Protein AF-J3IT21-F1 (afdb_monomer)

Solvent-accessible surface area (backbone atoms only — not comparable to full-atom values): 16334 Å² total; per-residue (Å²): 138,82,91,84,76,97,84,84,93,80,84,81,84,67,79,80,75,74,79,72,74,78,66,81,80,75,69,60,96,47,102,62,63,77,28,45,69,47,35,72,75,76,46,52,60,54,38,76,77,67,49,37,45,48,37,68,54,74,42,69,51,74,46,82,79,88,83,87,54,59,69,32,43,94,82,49,71,58,34,38,56,49,42,82,44,56,38,39,41,34,46,35,44,34,25,77,42,69,59,34,40,41,72,62,79,37,54,50,87,72,76,56,47,85,56,69,36,56,24,33,40,39,28,40,30,34,14,29,46,21,56,71,40,33,29,41,86,52,43,43,71,34,82,78,32,62,80,55,54,87,78,47,58,22,54,19,64,53,24,45,29,40,34,38,29,39,62,44,74,52,16,27,33,41,38,40,38,29,37,47,23,58,48,72,97,63,48,44,68,53,77,94,49,86,56,77,58,92,47,99,66,79,59,77,70,64,75,77,55,56,55,23,31,25,38,38,39,38,25,36,15,52,76,63,62,93,82,41,54,41,46,15,43,35,47,27,47,24,29,30,68,27,13,69,52,38,86,66,74,43,66,19,37,35,49,33,42,32,38,32,41,52,83,66,83,47,73,50,78,48,68,45,61,41,39,49,36,83,84,59,91,46,86,87,66,83,66,51,60,131

Sequence (290 aa):
MSIRAWACAATLFAPVLGASMLFPSMARAADDPMGSLVRGVFGDTLEREHGIKIYGWGQAGVIYNNNGTDDVSKQGFFNTDEGVNLNQFALAVEKKPQSNVVGRVGPFPGPMPQEADWGFNVTALYGKDARYFKTYGWDEDLGVNRENKAEDPAFTIAQAYVDFYFPVLGGSDLMIGIFHTPLENEIGFALPSPAPTDFYSHTYSFMHGPAKHAGALYSLKLPSAPGESMLGFELGVVQGWNNLQDPNHDPDVIANVRWRSADFSTWIDWENIYGNGAGDSFAECSCGSP

Structure (mmCIF, N/CA/C/O backbone):
data_AF-J3IT21-F1
#
_entry.id   AF-J3IT21-F1
#
loop_
_atom_site.group_PDB
_atom_site.id
_atom_site.type_symbol
_atom_site.label_atom_id
_atom_site.label_alt_id
_atom_site.label_comp_id
_atom_site.label_asym_id
_atom_site.label_entity_id
_atom_site.label_seq_id
_atom_site.pdbx_PDB_ins_code
_atom_site.Cartn_x
_atom_site.Cartn_y
_atom_site.Cartn_z
_atom_site.occupancy
_atom_site.B_iso_or_equiv
_atom_site.auth_seq_id
_atom_site.auth_comp_id
_atom_site.auth_asym_id
_atom_site.auth_atom_id
_atom_site.pdbx_PDB_model_num
ATOM 1 N N . MET A 1 1 ? 29.961 56.544 -35.650 1.00 41.09 1 MET A N 1
ATOM 2 C CA . MET A 1 1 ? 30.265 55.194 -35.124 1.00 41.09 1 MET A CA 1
ATOM 3 C C . MET A 1 1 ? 29.190 54.877 -34.101 1.00 41.09 1 MET A C 1
ATOM 5 O O . MET A 1 1 ? 29.062 55.618 -33.138 1.00 41.09 1 MET A O 1
ATOM 9 N N . SER A 1 2 ? 28.289 53.952 -34.438 1.00 28.84 2 SER A N 1
ATOM 10 C CA . SER A 1 2 ? 26.903 53.943 -33.950 1.00 28.84 2 SER A CA 1
ATOM 11 C C . SER A 1 2 ? 26.660 52.942 -32.827 1.00 28.84 2 SER A C 1
ATOM 13 O O . SER A 1 2 ? 26.962 51.762 -32.958 1.00 28.84 2 SER A O 1
ATOM 15 N N . ILE A 1 3 ? 26.005 53.453 -31.788 1.00 37.22 3 ILE A N 1
ATOM 16 C CA . ILE A 1 3 ? 25.182 52.775 -30.782 1.00 37.22 3 ILE A CA 1
ATOM 17 C C . ILE A 1 3 ? 24.161 51.841 -31.462 1.00 37.22 3 ILE A C 1
ATOM 19 O O . ILE A 1 3 ? 23.552 52.264 -32.448 1.00 37.22 3 ILE A O 1
ATOM 23 N N . ARG A 1 4 ? 23.990 50.612 -30.940 1.00 31.16 4 ARG A N 1
ATOM 24 C CA . ARG A 1 4 ? 22.841 49.668 -31.048 1.00 31.16 4 ARG A CA 1
ATOM 25 C C . ARG A 1 4 ? 23.312 48.283 -30.557 1.00 31.16 4 ARG A C 1
ATOM 27 O O . ARG A 1 4 ? 24.380 47.855 -30.954 1.00 31.16 4 ARG A O 1
ATOM 34 N N . ALA A 1 5 ? 22.603 47.499 -29.756 1.00 31.44 5 ALA A N 1
ATOM 35 C CA . ALA A 1 5 ? 21.368 47.694 -29.019 1.00 31.44 5 ALA A CA 1
ATOM 36 C C . ALA A 1 5 ? 21.311 46.590 -27.947 1.00 31.44 5 ALA A C 1
ATOM 38 O O . ALA A 1 5 ? 21.469 45.411 -28.253 1.00 31.44 5 ALA A O 1
ATOM 39 N N . TRP A 1 6 ? 21.062 46.983 -26.701 1.00 36.03 6 TRP A N 1
ATOM 40 C CA . TRP A 1 6 ? 20.333 46.152 -25.753 1.00 36.03 6 TRP A CA 1
ATOM 41 C C . TRP A 1 6 ? 18.931 45.907 -26.323 1.00 36.03 6 TRP A C 1
ATOM 43 O O . TRP A 1 6 ? 18.191 46.874 -26.477 1.00 36.03 6 TRP A O 1
ATOM 53 N N . ALA A 1 7 ? 18.592 44.662 -26.663 1.00 31.55 7 ALA A N 1
ATOM 54 C CA . ALA A 1 7 ? 17.219 44.148 -26.757 1.00 31.55 7 ALA A CA 1
ATOM 55 C C . ALA A 1 7 ? 17.239 42.695 -27.259 1.00 31.55 7 ALA A C 1
ATOM 57 O O . ALA A 1 7 ? 17.292 42.470 -28.463 1.00 31.55 7 ALA A O 1
ATOM 58 N N . CYS A 1 8 ? 17.194 41.722 -26.345 1.00 30.45 8 CYS A N 1
ATOM 59 C CA . CYS A 1 8 ? 16.474 40.447 -26.522 1.00 30.45 8 CYS A CA 1
ATOM 60 C C . CYS A 1 8 ? 16.610 39.589 -25.255 1.00 30.45 8 CYS A C 1
ATOM 62 O O . CYS A 1 8 ? 17.215 38.527 -25.257 1.00 30.45 8 CYS A O 1
ATOM 64 N N . ALA A 1 9 ? 16.044 40.076 -24.150 1.00 32.44 9 ALA A N 1
ATOM 65 C CA . ALA A 1 9 ? 15.753 39.269 -22.960 1.00 32.44 9 ALA A CA 1
ATOM 66 C C . ALA A 1 9 ? 14.232 39.093 -22.771 1.00 32.44 9 ALA A C 1
ATOM 68 O O . ALA A 1 9 ? 13.757 38.843 -21.672 1.00 32.44 9 ALA A O 1
ATOM 69 N N . ALA A 1 10 ? 13.446 39.267 -23.837 1.00 34.09 10 ALA A N 1
ATOM 70 C CA . ALA A 1 10 ? 11.990 39.316 -23.759 1.00 34.09 10 ALA A CA 1
ATOM 71 C C . ALA A 1 10 ? 11.335 38.693 -24.998 1.00 34.09 10 ALA A C 1
ATOM 73 O O . ALA A 1 10 ? 10.544 39.345 -25.660 1.00 34.09 10 ALA A O 1
ATOM 74 N N . THR A 1 11 ? 11.679 37.448 -25.333 1.00 33.94 11 THR A N 1
ATOM 75 C CA . THR A 1 11 ? 10.892 36.633 -26.279 1.00 33.94 11 THR A CA 1
ATOM 76 C C . THR A 1 11 ? 11.359 35.188 -26.208 1.00 33.94 11 THR A C 1
ATOM 78 O O . THR A 1 11 ? 12.174 34.769 -27.013 1.00 33.94 11 THR A O 1
ATOM 81 N N . LEU A 1 12 ? 10.883 34.451 -25.206 1.00 31.30 12 LEU A N 1
ATOM 82 C CA . LEU A 1 12 ? 10.675 32.994 -25.256 1.00 31.30 12 LEU A CA 1
ATOM 83 C C . LEU A 1 12 ? 9.663 32.575 -24.164 1.00 31.30 12 LEU A C 1
ATOM 85 O O . LEU A 1 12 ? 9.709 31.477 -23.634 1.00 31.30 12 LEU A O 1
ATOM 89 N N . PHE A 1 13 ? 8.697 33.446 -23.847 1.00 31.59 13 PHE A N 1
ATOM 90 C CA . PHE A 1 13 ? 7.388 32.982 -23.386 1.00 31.59 13 PHE A CA 1
ATOM 91 C C . PHE A 1 13 ? 6.598 32.628 -24.644 1.00 31.59 13 PHE A C 1
ATOM 93 O O . PHE A 1 13 ? 5.789 33.413 -25.138 1.00 31.59 13 PHE A O 1
ATOM 100 N N . ALA A 1 14 ? 6.912 31.472 -25.229 1.00 28.14 14 ALA A N 1
ATOM 101 C CA . ALA A 1 14 ? 5.983 30.846 -26.149 1.00 28.14 14 ALA A CA 1
ATOM 102 C C . ALA A 1 14 ? 4.757 30.449 -25.312 1.00 28.14 14 ALA A C 1
ATOM 104 O O . ALA A 1 14 ? 4.930 29.787 -24.285 1.00 28.14 14 ALA A O 1
ATOM 105 N N . PRO A 1 15 ? 3.533 30.860 -25.682 1.00 33.47 15 PRO A N 1
ATOM 106 C CA . PRO A 1 15 ? 2.359 30.280 -25.066 1.00 33.47 15 PRO A CA 1
ATOM 107 C C . PRO A 1 15 ? 2.419 28.786 -25.373 1.00 33.47 15 PRO A C 1
ATOM 109 O O . PRO A 1 15 ? 2.373 28.386 -26.537 1.00 33.47 15 PRO A O 1
ATOM 112 N N . VAL A 1 16 ? 2.565 27.965 -24.332 1.00 33.69 16 VAL A N 1
ATOM 113 C CA . VAL A 1 16 ? 2.217 26.550 -24.406 1.00 33.69 16 VAL A CA 1
ATOM 114 C C . VAL A 1 16 ? 0.728 26.542 -24.723 1.00 33.69 16 VAL A C 1
ATOM 116 O O . VAL A 1 16 ? -0.125 26.662 -23.847 1.00 33.69 16 VAL A O 1
ATOM 119 N N . LEU A 1 17 ? 0.420 26.516 -26.018 1.00 31.11 17 LEU A N 1
ATOM 120 C CA . LEU A 1 17 ? -0.875 26.128 -26.536 1.00 31.11 17 LEU A CA 1
ATOM 121 C C . LEU A 1 17 ? -1.039 24.677 -26.108 1.00 31.11 17 LEU A C 1
ATOM 123 O O . LEU A 1 17 ? -0.590 23.758 -26.788 1.00 31.11 17 LEU A O 1
ATOM 127 N N . GLY A 1 18 ? -1.611 24.496 -24.919 1.00 29.72 18 GLY A N 1
ATOM 128 C CA . GLY A 1 18 ? -2.085 23.210 -24.461 1.00 29.72 18 GLY A CA 1
ATOM 129 C C . GLY A 1 18 ? -3.088 22.720 -25.490 1.00 29.72 18 GLY A C 1
ATOM 130 O O . GLY A 1 18 ? -4.224 23.185 -25.533 1.00 29.72 18 GLY A O 1
ATOM 131 N N . ALA A 1 19 ? -2.655 21.797 -26.342 1.00 27.98 19 ALA A N 1
ATOM 132 C CA . ALA A 1 19 ? -3.567 20.893 -27.001 1.00 27.98 19 ALA A CA 1
ATOM 133 C C . ALA A 1 19 ? -4.139 20.014 -25.888 1.00 27.98 19 ALA A C 1
ATOM 135 O O . ALA A 1 19 ? -3.602 18.958 -25.561 1.00 27.98 19 ALA A O 1
ATOM 136 N N . SER A 1 20 ? -5.200 20.500 -25.247 1.00 27.31 20 SER A N 1
ATOM 137 C CA . SER A 1 20 ? -6.096 19.673 -24.466 1.00 27.31 20 SER A CA 1
ATOM 138 C C . SER A 1 20 ? -6.662 18.639 -25.430 1.00 27.31 20 SER A C 1
ATOM 140 O O . SER A 1 20 ? -7.612 18.891 -26.170 1.00 27.31 20 SER A O 1
ATOM 142 N N . MET A 1 21 ? -6.031 17.466 -25.476 1.00 27.66 21 MET A N 1
ATOM 143 C CA . MET A 1 21 ? -6.700 16.288 -25.992 1.00 27.66 21 MET A CA 1
ATOM 144 C C . MET A 1 21 ? -7.921 16.100 -25.099 1.00 27.66 21 MET A C 1
ATOM 146 O O . MET A 1 21 ? -7.809 15.763 -23.922 1.00 27.66 21 MET A O 1
ATOM 150 N N . LEU A 1 22 ? -9.080 16.443 -25.657 1.00 25.30 22 LEU A N 1
ATOM 151 C CA . LEU A 1 22 ? -10.389 16.242 -25.067 1.00 25.30 22 LEU A CA 1
ATOM 152 C C . LEU A 1 22 ? -10.610 14.734 -24.925 1.00 25.30 22 LEU A C 1
ATOM 154 O O . LEU A 1 22 ? -11.262 14.106 -25.754 1.00 25.30 22 LEU A O 1
ATOM 158 N N . PHE A 1 23 ? -10.069 14.141 -23.864 1.00 31.78 23 PHE A N 1
ATOM 159 C CA . PHE A 1 23 ? -10.704 12.973 -23.281 1.00 31.78 23 PHE A CA 1
ATOM 160 C C . PHE A 1 23 ? -12.059 13.462 -22.781 1.00 31.78 23 PHE A C 1
ATOM 162 O O . PHE A 1 23 ? -12.097 14.481 -22.083 1.00 31.78 23 PHE A O 1
ATOM 169 N N . PRO A 1 24 ? -13.177 12.841 -23.188 1.00 31.77 24 PRO A N 1
ATOM 170 C CA . PRO A 1 24 ? -14.483 13.313 -22.779 1.00 31.77 24 PRO A CA 1
ATOM 171 C C . PRO A 1 24 ? -14.502 13.366 -21.256 1.00 31.77 24 PRO A C 1
ATOM 173 O O . PRO A 1 24 ? -14.394 12.347 -20.575 1.00 31.77 24 PRO A O 1
ATOM 176 N N . SER A 1 25 ? -14.618 14.586 -20.742 1.00 31.17 25 SER A N 1
ATOM 177 C CA . SER A 1 25 ? -14.931 14.908 -19.363 1.00 31.17 25 SER A CA 1
ATOM 178 C C . SER A 1 25 ? -16.331 14.369 -19.065 1.00 31.17 25 SER A C 1
ATOM 180 O O . SER A 1 25 ? -17.308 15.110 -19.012 1.00 31.17 25 SER A O 1
ATOM 182 N N . MET A 1 26 ? -16.442 13.050 -18.928 1.00 36.78 26 MET A N 1
ATOM 183 C CA . MET A 1 26 ? -17.593 12.369 -18.344 1.00 36.78 26 MET A CA 1
ATOM 184 C C . MET A 1 26 ? -17.356 12.112 -16.856 1.00 36.78 26 MET A C 1
ATOM 186 O O . MET A 1 26 ? -17.917 11.191 -16.285 1.00 36.78 26 MET A O 1
ATOM 190 N N . ALA A 1 27 ? -16.573 12.959 -16.194 1.00 37.09 27 ALA A N 1
ATOM 191 C CA . ALA A 1 27 ? -16.768 13.194 -14.777 1.00 37.09 27 ALA A CA 1
ATOM 192 C C . ALA A 1 27 ? -17.820 14.303 -14.663 1.00 37.09 27 ALA A C 1
ATOM 194 O O . ALA A 1 27 ? -17.510 15.475 -14.456 1.00 37.09 27 ALA A O 1
ATOM 195 N N . ARG A 1 28 ? -19.102 13.939 -14.817 1.00 36.12 28 ARG A N 1
ATOM 196 C CA . ARG A 1 28 ? -20.110 14.658 -14.029 1.00 36.12 28 ARG A CA 1
ATOM 197 C C . ARG A 1 28 ? -19.637 14.573 -12.581 1.00 36.12 28 ARG A C 1
ATOM 199 O O . ARG A 1 28 ? -19.093 13.537 -12.211 1.00 36.12 28 ARG A O 1
ATOM 206 N N . ALA A 1 29 ? -19.810 15.644 -11.813 1.00 35.44 29 ALA A N 1
ATOM 207 C CA . ALA A 1 29 ? -19.635 15.632 -10.367 1.00 35.44 29 ALA A CA 1
ATOM 208 C C . ALA A 1 29 ? -20.546 14.541 -9.778 1.00 35.44 29 ALA A C 1
ATOM 210 O O . ALA A 1 29 ? -21.712 14.774 -9.481 1.00 35.44 29 ALA A O 1
ATOM 211 N N . ALA A 1 30 ? -20.047 13.315 -9.779 1.00 46.12 30 ALA A N 1
ATOM 212 C CA . ALA A 1 30 ? -20.606 12.173 -9.109 1.00 46.12 30 ALA A CA 1
ATOM 213 C C . ALA A 1 30 ? -19.868 12.111 -7.781 1.00 46.12 30 ALA A C 1
ATOM 215 O O . ALA A 1 30 ? -18.650 12.302 -7.756 1.00 46.12 30 ALA A O 1
ATOM 216 N N . ASP A 1 31 ? -20.601 11.832 -6.709 1.00 56.44 31 ASP A N 1
ATOM 217 C CA . ASP A 1 31 ? -20.058 11.724 -5.351 1.00 56.44 31 ASP A CA 1
ATOM 218 C C . ASP A 1 31 ? -18.922 10.682 -5.250 1.00 56.44 31 ASP A C 1
ATOM 220 O O . ASP A 1 31 ? -18.133 10.709 -4.311 1.00 56.44 31 ASP A O 1
ATOM 224 N N . ASP A 1 32 ? -18.784 9.815 -6.264 1.00 68.94 32 ASP A N 1
ATOM 225 C CA . ASP A 1 32 ? -17.653 8.914 -6.462 1.00 68.94 32 ASP A CA 1
ATOM 226 C C . ASP A 1 32 ? -17.244 8.827 -7.957 1.00 68.94 32 ASP A C 1
ATOM 228 O O . ASP A 1 32 ? -17.864 8.092 -8.741 1.00 68.94 32 ASP A O 1
ATOM 232 N N . PRO A 1 33 ? -16.210 9.568 -8.405 1.00 74.00 33 PRO A N 1
ATOM 233 C CA . PRO A 1 33 ? -15.758 9.545 -9.798 1.00 74.00 33 PRO A CA 1
ATOM 234 C C . PRO A 1 33 ? -15.017 8.250 -10.163 1.00 74.00 33 PRO A C 1
ATOM 236 O O . PRO A 1 33 ? -14.919 7.904 -11.347 1.00 74.00 33 PRO A O 1
ATOM 239 N N . MET A 1 34 ? -14.508 7.513 -9.174 1.00 78.81 34 MET A N 1
ATOM 240 C CA . MET A 1 34 ? -13.737 6.297 -9.408 1.00 78.81 34 MET A CA 1
ATOM 241 C C . MET A 1 34 ? -14.662 5.161 -9.850 1.00 78.81 34 MET A C 1
ATOM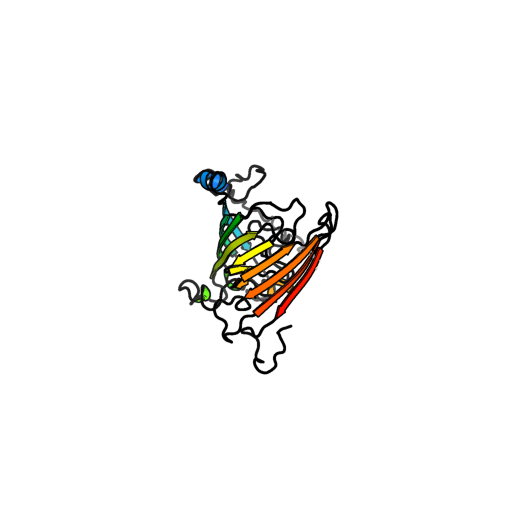 243 O O . MET A 1 34 ? -15.743 4.960 -9.298 1.00 78.81 34 MET A O 1
ATOM 247 N N . GLY A 1 35 ? -14.256 4.427 -10.888 1.00 83.88 35 GLY A N 1
ATOM 248 C CA . GLY A 1 35 ? -15.052 3.347 -11.490 1.00 83.88 35 GLY A CA 1
ATOM 249 C C . GLY A 1 35 ? -16.210 3.811 -12.387 1.00 83.88 35 GLY A C 1
ATOM 250 O O . GLY A 1 35 ? -16.893 2.977 -12.977 1.00 83.88 35 GLY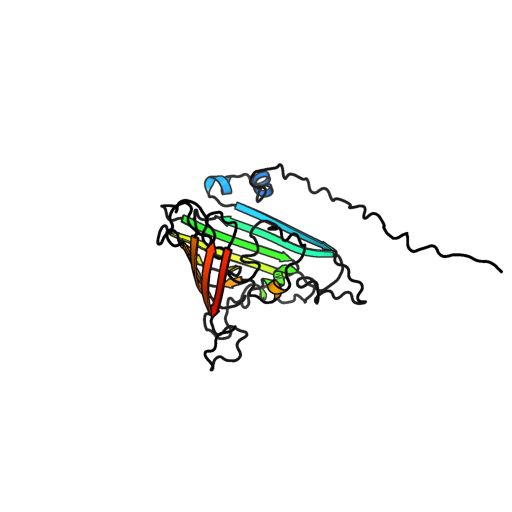 A O 1
ATOM 251 N N . SER A 1 36 ? -16.410 5.123 -12.564 1.00 86.19 36 SER A N 1
ATOM 252 C CA . SER A 1 36 ? -17.501 5.682 -13.385 1.00 86.19 36 SER A CA 1
ATOM 253 C C . SER A 1 36 ? -17.486 5.193 -14.838 1.00 86.19 36 SER A C 1
ATOM 255 O O . SER A 1 36 ? -18.542 4.885 -15.389 1.00 86.19 36 SER A O 1
ATOM 257 N N . LEU A 1 37 ? -16.299 5.050 -15.440 1.00 86.44 37 LEU A N 1
ATOM 258 C CA . LEU A 1 37 ? -16.138 4.480 -16.780 1.00 86.44 37 LEU A CA 1
ATOM 259 C C . LEU A 1 37 ? -16.625 3.027 -16.842 1.00 86.44 37 LEU A C 1
ATOM 261 O O . LEU A 1 37 ? -17.359 2.666 -17.759 1.00 86.44 37 LEU A O 1
ATOM 265 N N . VAL A 1 38 ? -16.250 2.205 -15.858 1.00 88.69 38 VAL A N 1
ATOM 266 C CA . VAL A 1 38 ? -16.678 0.802 -15.800 1.00 88.69 38 VAL A CA 1
ATOM 267 C C . VAL A 1 38 ? -18.188 0.732 -15.633 1.00 88.69 38 VAL A C 1
ATOM 269 O O . VAL A 1 38 ? -18.840 0.042 -16.411 1.00 88.69 38 VAL A O 1
ATOM 272 N N . ARG A 1 39 ? -18.756 1.507 -14.700 1.00 91.19 39 ARG A N 1
ATOM 273 C CA . ARG A 1 39 ? -20.210 1.581 -14.506 1.00 91.19 39 ARG A CA 1
ATOM 274 C C . ARG A 1 39 ? -20.943 2.001 -15.780 1.00 91.19 39 ARG A C 1
ATOM 276 O O . ARG A 1 39 ? -21.988 1.446 -16.099 1.00 91.19 39 ARG A O 1
ATOM 283 N N . GLY A 1 40 ? -20.389 2.953 -16.530 1.00 87.81 40 GLY A N 1
ATOM 284 C CA . GLY A 1 40 ? -20.977 3.435 -17.779 1.00 87.81 40 GLY A CA 1
ATOM 285 C C . GLY A 1 40 ? -20.941 2.423 -18.928 1.00 87.81 40 GLY A C 1
ATOM 286 O O . GLY A 1 40 ? -21.868 2.396 -19.733 1.00 87.81 40 GLY A O 1
ATOM 287 N N . VAL A 1 41 ? -19.892 1.598 -19.018 1.00 90.25 41 VAL A N 1
ATOM 288 C CA . VAL A 1 41 ? -19.698 0.641 -20.126 1.00 90.25 41 VAL A CA 1
ATOM 289 C C . VAL A 1 41 ? -20.277 -0.740 -19.812 1.00 90.25 41 VAL A C 1
ATOM 291 O O . VAL A 1 41 ? -20.866 -1.371 -20.686 1.00 90.25 41 VAL A O 1
ATOM 294 N N . PHE A 1 42 ? -20.117 -1.210 -18.576 1.00 90.56 42 PHE A N 1
ATOM 295 C CA . PHE A 1 42 ? -20.440 -2.577 -18.156 1.00 90.56 42 PHE A CA 1
ATOM 296 C C . PHE A 1 42 ? -21.621 -2.658 -17.176 1.00 90.56 42 PHE A C 1
ATOM 298 O O . PHE A 1 42 ? -22.064 -3.759 -16.853 1.00 90.56 42 PHE A O 1
ATOM 305 N N . GLY A 1 43 ? -22.156 -1.517 -16.731 1.00 90.38 43 GLY A N 1
ATOM 306 C CA . GLY A 1 43 ? -23.198 -1.445 -15.707 1.00 90.38 43 GLY A CA 1
ATOM 307 C C . GLY A 1 43 ? -22.641 -1.432 -14.280 1.00 90.38 43 GLY A C 1
ATOM 308 O O . GLY A 1 43 ? -21.448 -1.617 -14.046 1.00 90.38 43 GLY A O 1
ATOM 309 N N . ASP A 1 44 ? -23.522 -1.202 -13.308 1.00 92.88 44 ASP A N 1
ATOM 310 C CA . ASP A 1 44 ? -23.195 -1.071 -11.883 1.00 92.88 44 ASP A CA 1
ATOM 311 C C . ASP A 1 44 ? -23.448 -2.350 -11.066 1.00 92.88 44 ASP A C 1
ATOM 313 O O . ASP A 1 44 ? -23.270 -2.340 -9.852 1.00 92.88 44 ASP A O 1
ATOM 317 N N . THR A 1 45 ? -23.849 -3.457 -11.703 1.00 94.00 45 THR A N 1
ATOM 318 C CA . THR A 1 45 ? -24.283 -4.689 -11.020 1.00 94.00 45 THR A CA 1
ATOM 319 C C . THR A 1 45 ? -23.232 -5.235 -10.052 1.00 94.00 45 THR A C 1
ATOM 321 O O . THR A 1 45 ? -23.570 -5.557 -8.919 1.00 94.00 45 THR A O 1
ATOM 324 N N . LEU A 1 46 ? -21.955 -5.295 -10.454 1.00 92.19 46 LEU A N 1
ATOM 325 C CA . LEU A 1 46 ? -20.870 -5.782 -9.588 1.00 92.19 46 LEU A CA 1
ATOM 326 C C . LEU A 1 46 ? -20.710 -4.935 -8.319 1.00 92.19 46 LEU A C 1
ATOM 328 O O . LEU A 1 46 ? -20.531 -5.472 -7.226 1.00 92.19 46 LEU A O 1
ATOM 332 N N . GLU A 1 47 ? -20.810 -3.616 -8.460 1.00 92.06 47 GLU A N 1
ATOM 333 C CA . GLU A 1 47 ? -20.649 -2.681 -7.351 1.00 92.06 47 GLU A CA 1
ATOM 334 C C . GLU A 1 47 ? -21.886 -2.700 -6.449 1.00 92.06 47 GLU A C 1
ATOM 336 O O . GLU A 1 47 ? -21.767 -2.841 -5.236 1.00 92.06 47 GLU A O 1
ATOM 341 N N . ARG A 1 48 ? -23.086 -2.649 -7.036 1.00 92.81 48 ARG A N 1
ATOM 342 C CA . ARG A 1 48 ? -24.353 -2.607 -6.298 1.00 92.81 48 ARG A CA 1
ATOM 343 C C . ARG A 1 48 ? -24.681 -3.920 -5.586 1.00 92.81 48 ARG A C 1
ATOM 345 O O . ARG A 1 48 ? -25.195 -3.883 -4.474 1.00 92.81 48 ARG A O 1
ATOM 352 N N . GLU A 1 49 ? -24.450 -5.065 -6.227 1.00 94.75 49 GLU A N 1
ATOM 353 C CA . GLU A 1 49 ? -24.876 -6.376 -5.705 1.00 94.75 49 GLU A CA 1
ATOM 354 C C . GLU A 1 49 ? -23.781 -7.085 -4.906 1.00 94.75 49 GLU A C 1
ATOM 356 O O . GLU A 1 49 ? -24.092 -7.895 -4.032 1.00 94.75 49 GLU A O 1
ATOM 361 N N . HIS A 1 50 ? -22.506 -6.779 -5.170 1.00 94.12 50 HIS A N 1
ATOM 362 C CA . HIS A 1 50 ? -21.377 -7.458 -4.526 1.00 94.12 50 HIS A CA 1
ATOM 363 C C . HIS A 1 50 ? -20.384 -6.517 -3.834 1.00 94.12 50 HIS A C 1
ATOM 365 O O . HIS A 1 50 ? -19.449 -7.000 -3.193 1.00 94.12 50 HIS A O 1
ATOM 371 N N . GLY A 1 51 ? -20.554 -5.195 -3.944 1.00 93.12 51 GLY A N 1
ATOM 372 C CA . GLY A 1 51 ? -19.593 -4.225 -3.412 1.00 93.12 51 GLY A CA 1
ATOM 373 C C . GLY A 1 51 ? -18.243 -4.251 -4.133 1.00 93.12 51 GLY A C 1
ATOM 374 O O . GLY A 1 51 ? -17.263 -3.741 -3.595 1.00 93.12 51 GLY A O 1
ATOM 375 N N . ILE A 1 52 ? -18.166 -4.876 -5.316 1.00 95.00 52 ILE A N 1
ATOM 376 C CA . ILE A 1 52 ? -16.927 -5.007 -6.085 1.00 95.00 52 ILE A CA 1
ATOM 377 C C . ILE A 1 52 ? -16.817 -3.830 -7.045 1.00 95.00 52 ILE A C 1
ATOM 379 O O . ILE A 1 52 ? -17.631 -3.665 -7.954 1.00 95.00 52 ILE A O 1
ATOM 383 N N . LYS A 1 53 ? -15.760 -3.046 -6.875 1.00 92.50 53 LYS A N 1
ATOM 384 C CA . LYS A 1 53 ? -15.436 -1.892 -7.700 1.00 92.50 53 LYS A CA 1
ATOM 385 C C . LYS A 1 53 ? -14.264 -2.218 -8.615 1.00 92.50 53 LYS A C 1
ATOM 387 O O . LYS A 1 53 ? -13.251 -2.753 -8.175 1.00 92.50 53 LYS A O 1
ATOM 392 N N . ILE A 1 54 ? -14.391 -1.851 -9.887 1.00 92.56 54 ILE A N 1
ATOM 393 C CA . ILE A 1 54 ? -13.288 -1.885 -10.851 1.00 92.56 54 ILE A CA 1
ATOM 394 C C . ILE A 1 54 ? -13.008 -0.451 -11.270 1.00 92.56 54 ILE A C 1
ATOM 396 O O . ILE A 1 54 ? -13.915 0.281 -11.674 1.00 92.56 54 ILE A O 1
ATOM 400 N N . TYR A 1 55 ? -11.756 -0.035 -11.168 1.00 89.69 55 TYR A N 1
ATOM 401 C CA . TYR A 1 55 ? -11.335 1.314 -11.514 1.00 89.69 55 TYR A CA 1
ATOM 402 C C . TYR A 1 55 ? -9.878 1.313 -11.962 1.00 89.69 55 TYR A C 1
ATOM 404 O O . TYR A 1 55 ? -9.145 0.354 -11.755 1.00 89.69 55 TYR A O 1
ATOM 412 N N . GLY A 1 56 ? -9.450 2.400 -12.586 1.00 87.12 56 GLY A N 1
ATOM 413 C CA . GLY A 1 56 ? -8.072 2.563 -13.015 1.00 87.12 56 GLY A CA 1
ATOM 414 C C . GLY A 1 56 ? -7.712 4.030 -13.136 1.00 87.12 56 GLY A C 1
ATOM 415 O O . GLY A 1 56 ? -8.590 4.896 -13.115 1.00 87.12 56 GLY A O 1
ATOM 416 N N . TRP A 1 57 ? -6.420 4.295 -13.263 1.00 86.06 57 TRP A N 1
ATOM 417 C CA . TRP A 1 57 ? -5.887 5.633 -13.480 1.00 86.06 57 TRP A CA 1
ATOM 418 C C . TRP A 1 57 ? -4.698 5.581 -14.433 1.00 86.06 57 TRP A C 1
ATOM 420 O O . TRP A 1 57 ? -4.091 4.532 -14.650 1.00 86.06 57 TRP A O 1
ATOM 430 N N . GLY A 1 58 ? -4.394 6.729 -15.029 1.00 87.50 58 GLY A N 1
ATOM 431 C CA . GLY A 1 58 ? -3.245 6.909 -15.901 1.00 87.50 58 GLY A CA 1
ATOM 432 C C . GLY A 1 58 ? -2.531 8.210 -15.566 1.00 87.50 58 GLY A C 1
ATOM 433 O O . GLY A 1 58 ? -3.184 9.226 -15.331 1.00 87.50 58 GLY A O 1
ATOM 434 N N . GLN A 1 59 ? -1.205 8.177 -15.565 1.00 86.62 59 GLN A N 1
ATOM 435 C CA . GLN A 1 59 ? -0.334 9.325 -15.364 1.00 86.62 59 GLN A CA 1
ATOM 436 C C . GLN A 1 59 ? 0.747 9.322 -16.443 1.00 86.62 59 GLN A C 1
ATOM 438 O O . GLN A 1 59 ? 1.492 8.353 -16.603 1.00 86.62 59 GLN A O 1
ATOM 443 N N . ALA A 1 60 ? 0.832 10.429 -17.172 1.00 89.62 60 ALA A N 1
ATOM 444 C CA . ALA A 1 60 ? 1.880 10.686 -18.142 1.00 89.62 60 ALA A CA 1
ATOM 445 C C . ALA A 1 60 ? 2.336 12.141 -18.029 1.00 89.62 60 ALA A C 1
ATOM 447 O O . ALA A 1 60 ? 1.555 13.013 -17.635 1.00 89.62 60 ALA A O 1
ATOM 448 N N . GLY A 1 61 ? 3.580 12.409 -18.406 1.00 87.88 61 GLY A N 1
ATOM 449 C CA . GLY A 1 61 ? 4.165 13.737 -18.279 1.00 87.88 61 GLY A CA 1
ATOM 450 C C . GLY A 1 61 ? 5.350 13.957 -19.198 1.00 87.88 61 GLY A C 1
ATOM 451 O O . GLY A 1 61 ? 5.782 13.059 -19.919 1.00 87.88 61 GLY A O 1
ATOM 452 N N . VAL A 1 62 ? 5.852 15.189 -19.183 1.00 90.69 62 VAL A N 1
ATOM 453 C CA . VAL A 1 62 ? 7.034 15.604 -19.938 1.00 90.69 62 VAL A CA 1
ATOM 454 C C . VAL A 1 62 ? 8.047 16.165 -18.958 1.00 90.69 62 VAL A C 1
ATOM 456 O O . VAL A 1 62 ? 7.716 17.063 -18.185 1.00 90.69 62 VAL A O 1
ATOM 459 N N . ILE A 1 63 ? 9.266 15.638 -18.994 1.00 89.44 63 ILE A N 1
ATOM 460 C CA . ILE A 1 63 ? 10.368 16.078 -18.141 1.00 89.44 63 ILE A CA 1
ATOM 461 C C . ILE A 1 63 ? 11.421 16.743 -19.016 1.00 89.44 63 ILE A C 1
ATOM 463 O O . ILE A 1 63 ? 11.723 16.271 -20.107 1.00 89.44 63 ILE A O 1
ATOM 467 N N . TYR A 1 64 ? 11.967 17.850 -18.532 1.00 88.69 64 TYR A N 1
ATOM 468 C CA . TYR A 1 64 ? 13.053 18.576 -19.170 1.00 88.69 64 TYR A CA 1
ATOM 469 C C . TYR A 1 64 ? 13.992 19.093 -18.087 1.00 88.69 64 TYR A C 1
ATOM 471 O O . TYR A 1 64 ? 13.536 19.576 -17.046 1.00 88.69 64 TYR A O 1
ATOM 479 N N . ASN A 1 65 ? 15.290 19.019 -18.335 1.00 84.94 65 ASN A N 1
ATOM 480 C CA . ASN A 1 65 ? 16.324 19.563 -17.484 1.00 84.94 65 ASN A CA 1
ATOM 481 C C . ASN A 1 65 ? 17.299 20.405 -18.344 1.00 84.94 65 ASN A C 1
ATOM 483 O O . ASN A 1 65 ? 17.215 20.468 -19.565 1.00 84.94 65 ASN A O 1
ATOM 487 N N . ASN A 1 66 ? 18.180 21.175 -17.707 1.00 85.94 66 ASN A N 1
ATOM 488 C CA . ASN A 1 66 ? 19.167 22.007 -18.405 1.00 85.94 66 ASN A CA 1
ATOM 489 C C . ASN A 1 66 ? 20.606 21.736 -17.940 1.00 85.94 66 ASN A C 1
ATOM 491 O O . ASN A 1 66 ? 21.470 22.609 -18.043 1.00 85.94 66 ASN A O 1
ATOM 495 N N . ASN A 1 67 ? 20.860 20.544 -17.400 1.00 83.56 67 ASN A N 1
ATOM 496 C CA . ASN A 1 67 ? 22.133 20.159 -16.794 1.00 83.56 67 ASN A CA 1
ATOM 497 C C . ASN A 1 67 ? 23.156 19.618 -17.824 1.00 83.56 67 ASN A C 1
ATOM 499 O O . ASN A 1 67 ? 24.275 19.271 -17.446 1.00 83.56 67 ASN A O 1
ATOM 503 N N . GLY A 1 68 ? 22.791 19.578 -19.112 1.00 81.88 68 GLY A N 1
ATOM 504 C CA . GLY A 1 68 ? 23.642 19.108 -20.209 1.00 81.88 68 GLY A CA 1
ATOM 505 C C . GLY A 1 68 ? 23.658 17.588 -20.406 1.00 81.88 68 GLY A C 1
ATOM 506 O O . GLY A 1 68 ? 24.470 17.106 -21.194 1.00 81.88 68 GLY A O 1
ATOM 507 N N . THR A 1 69 ? 22.794 16.847 -19.707 1.00 83.94 69 THR A N 1
ATOM 508 C CA . THR A 1 69 ? 22.532 15.418 -19.906 1.00 83.94 69 THR A CA 1
ATOM 509 C C . THR A 1 69 ? 21.029 15.149 -19.908 1.00 83.94 69 THR A C 1
ATOM 511 O O . THR A 1 69 ? 20.285 15.784 -19.169 1.00 83.94 69 THR A O 1
ATOM 514 N N . ASP A 1 70 ? 20.589 14.165 -20.688 1.00 83.69 70 ASP A N 1
ATOM 515 C CA . ASP A 1 70 ? 19.184 13.740 -20.699 1.00 83.69 70 ASP A CA 1
ATOM 516 C C . ASP A 1 70 ? 18.826 12.932 -19.431 1.00 83.69 70 ASP A C 1
ATOM 518 O O . ASP A 1 70 ? 17.652 12.714 -19.147 1.00 83.69 70 ASP A O 1
ATOM 522 N N . ASP A 1 71 ? 19.830 12.530 -18.639 1.00 84.81 71 ASP A N 1
ATOM 523 C CA . ASP A 1 71 ? 19.664 11.807 -17.371 1.00 84.81 71 ASP A CA 1
ATOM 524 C C . ASP A 1 71 ? 19.052 12.695 -16.273 1.00 84.81 71 ASP A C 1
ATOM 526 O O . ASP A 1 71 ? 19.669 13.654 -15.790 1.00 84.81 71 ASP A O 1
ATOM 530 N N . VAL A 1 72 ? 17.847 12.321 -15.843 1.00 84.00 72 VAL A N 1
ATOM 531 C CA . VAL A 1 72 ? 17.083 12.956 -14.759 1.00 84.00 72 VAL A CA 1
ATOM 532 C C . VAL A 1 72 ? 16.963 12.072 -13.517 1.00 84.00 72 VAL A C 1
ATOM 534 O O . VAL A 1 72 ? 16.313 12.478 -12.555 1.00 84.00 72 VAL A O 1
ATOM 537 N N . SER A 1 73 ? 17.595 10.894 -13.479 1.00 78.81 73 SER A N 1
ATOM 538 C CA . SER A 1 73 ? 17.446 9.910 -12.389 1.00 78.81 73 SER A CA 1
ATOM 539 C C . SER A 1 73 ? 17.741 10.477 -10.997 1.00 78.81 73 SER A C 1
ATOM 541 O O . SER A 1 73 ? 17.093 10.109 -10.017 1.00 78.81 73 SER A O 1
ATOM 543 N N . LYS A 1 74 ? 18.668 11.437 -10.904 1.00 74.62 74 LYS A N 1
ATOM 544 C CA . LYS A 1 74 ? 19.063 12.088 -9.644 1.00 74.62 74 LYS A CA 1
ATOM 545 C C . LYS A 1 74 ? 17.981 12.992 -9.049 1.00 74.62 74 LYS A C 1
ATOM 547 O O . LYS A 1 74 ? 18.048 13.278 -7.859 1.00 74.62 74 LYS A O 1
ATOM 552 N N . GLN A 1 75 ? 17.042 13.480 -9.861 1.00 73.12 75 GLN A N 1
ATOM 553 C CA . GLN A 1 75 ? 15.980 14.404 -9.442 1.00 73.12 75 GLN A CA 1
ATOM 554 C C . GLN A 1 75 ? 14.569 13.848 -9.670 1.00 73.12 75 GLN A C 1
ATOM 556 O O . GLN A 1 75 ? 13.626 14.296 -9.026 1.00 73.12 75 GLN A O 1
ATOM 561 N N . GLY A 1 76 ? 14.411 12.917 -10.610 1.00 73.75 76 GLY A N 1
ATOM 562 C CA . GLY A 1 76 ? 13.126 12.414 -11.087 1.00 73.75 76 GLY A CA 1
ATOM 563 C C . GLY A 1 76 ? 12.675 11.103 -10.454 1.00 73.75 76 GLY A C 1
ATOM 564 O O . GLY A 1 76 ? 11.528 10.724 -10.689 1.00 73.75 76 GLY A O 1
ATOM 565 N N . PHE A 1 77 ? 13.550 10.434 -9.687 1.00 78.25 77 PHE A N 1
ATOM 566 C CA . PHE A 1 77 ? 13.368 9.143 -9.006 1.00 78.25 77 PHE A CA 1
ATOM 567 C C . PHE A 1 77 ? 12.840 8.003 -9.891 1.00 78.25 77 PHE A C 1
ATOM 569 O O . PHE A 1 77 ? 13.586 7.098 -10.257 1.00 78.25 77 PHE A O 1
ATOM 576 N N . PHE A 1 78 ? 11.563 8.059 -10.266 1.00 81.31 78 PHE A N 1
ATOM 577 C CA . PHE A 1 78 ? 10.910 7.126 -11.181 1.00 81.31 78 PHE A CA 1
ATOM 578 C C . PHE A 1 78 ? 11.268 7.343 -12.648 1.00 81.31 78 PHE A C 1
ATOM 580 O O . PHE A 1 78 ? 11.018 6.474 -13.479 1.00 81.31 78 PHE A O 1
ATOM 587 N N . ASN A 1 79 ? 11.848 8.491 -12.991 1.00 84.94 79 ASN A N 1
ATOM 588 C CA . ASN A 1 79 ? 12.220 8.808 -14.362 1.00 84.94 79 ASN A CA 1
ATOM 589 C C . ASN A 1 79 ? 13.737 8.878 -14.487 1.00 84.94 79 ASN A C 1
ATOM 591 O O . ASN A 1 79 ? 14.396 9.520 -13.674 1.00 84.94 79 ASN A O 1
ATOM 595 N N . THR A 1 80 ? 14.270 8.228 -15.518 1.00 84.19 80 THR A N 1
ATOM 596 C CA . THR A 1 80 ? 15.700 8.234 -15.845 1.00 84.19 80 THR A CA 1
ATOM 597 C C . THR A 1 80 ? 16.052 9.216 -16.941 1.00 84.19 80 THR A C 1
ATOM 599 O O . THR A 1 80 ? 17.141 9.761 -16.887 1.00 84.19 80 THR A O 1
ATOM 602 N N . ASP A 1 81 ? 15.133 9.499 -17.869 1.00 87.00 81 ASP A N 1
ATOM 603 C CA . ASP A 1 81 ? 15.404 10.326 -19.048 1.00 87.00 81 ASP A CA 1
ATOM 604 C C . ASP A 1 81 ? 14.389 11.463 -19.217 1.00 87.00 81 ASP A C 1
ATOM 606 O O . ASP A 1 81 ? 13.216 11.353 -18.829 1.00 87.00 81 ASP A O 1
ATOM 610 N N . GLU A 1 82 ? 14.849 12.548 -19.835 1.00 88.94 82 GLU A N 1
ATOM 611 C CA . GLU A 1 82 ? 14.004 13.613 -20.364 1.00 88.94 82 GLU A CA 1
ATOM 612 C C . GLU A 1 82 ? 12.976 13.113 -21.393 1.00 88.94 82 GLU A C 1
ATOM 614 O O . GLU A 1 82 ? 13.066 12.030 -21.971 1.00 88.94 82 GLU A O 1
ATOM 619 N N . GLY A 1 83 ? 11.984 13.958 -21.663 1.00 88.94 83 GLY A N 1
ATOM 620 C CA . GLY A 1 83 ? 10.966 13.727 -22.675 1.00 88.94 83 GLY A CA 1
ATOM 621 C C . GLY A 1 83 ? 9.660 13.194 -22.101 1.00 88.94 83 GLY A C 1
ATOM 622 O O . GLY A 1 83 ? 9.307 13.446 -20.946 1.00 88.94 83 GLY A O 1
ATOM 623 N N . VAL A 1 84 ? 8.892 12.528 -22.963 1.00 91.25 84 VAL A N 1
ATOM 624 C CA .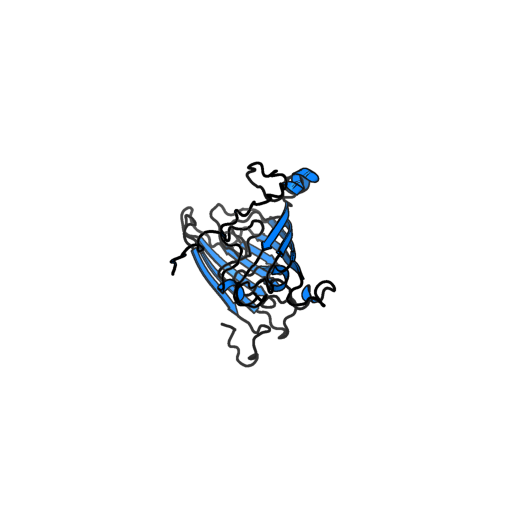 VAL A 1 84 ? 7.552 12.020 -22.649 1.00 91.25 84 VAL A CA 1
ATOM 625 C C . VAL A 1 84 ? 7.665 10.714 -21.871 1.00 91.25 84 VAL A C 1
ATOM 627 O O . VAL A 1 84 ? 8.323 9.778 -22.315 1.00 91.25 84 VAL A O 1
ATOM 630 N N . ASN A 1 85 ? 6.964 10.632 -20.745 1.00 87.56 85 ASN A N 1
ATOM 631 C CA . ASN A 1 85 ? 6.992 9.491 -19.844 1.00 87.56 85 ASN A CA 1
ATOM 632 C C . ASN A 1 85 ? 5.571 8.997 -19.550 1.00 87.56 85 ASN A C 1
ATOM 634 O O . ASN A 1 85 ? 4.682 9.794 -19.252 1.00 87.56 85 ASN A O 1
ATOM 638 N N . LEU A 1 86 ? 5.370 7.676 -19.621 1.00 90.69 86 LEU A N 1
ATOM 639 C CA . LEU A 1 86 ? 4.217 6.997 -19.029 1.00 90.69 86 LEU A CA 1
ATOM 640 C C . LEU A 1 86 ? 4.631 6.506 -17.640 1.00 90.69 86 LEU A C 1
ATOM 642 O O . LEU A 1 86 ? 5.345 5.509 -17.516 1.00 90.69 86 LEU A O 1
ATOM 646 N N . ASN A 1 87 ? 4.202 7.220 -16.605 1.00 87.19 87 ASN A N 1
ATOM 647 C CA . ASN A 1 87 ? 4.556 6.906 -15.224 1.00 87.19 87 ASN A CA 1
ATOM 648 C C . ASN A 1 87 ? 3.691 5.777 -14.689 1.00 87.19 87 ASN A C 1
ATOM 650 O O . ASN A 1 87 ? 4.217 4.773 -14.208 1.00 87.19 87 ASN A O 1
ATOM 654 N N . GLN A 1 88 ? 2.377 5.902 -14.869 1.00 88.69 88 GLN A N 1
ATOM 655 C CA . GLN A 1 88 ? 1.421 4.944 -14.338 1.00 88.69 88 GLN A CA 1
ATOM 656 C C . GLN A 1 88 ? 0.295 4.679 -15.325 1.00 88.69 88 GLN A C 1
ATOM 658 O O . GLN A 1 88 ? -0.283 5.587 -15.915 1.00 88.69 88 GLN A O 1
ATOM 663 N N . PHE A 1 89 ? -0.058 3.416 -15.456 1.00 91.50 89 PHE A N 1
ATOM 664 C CA . PHE A 1 89 ? -1.318 2.945 -15.983 1.00 91.50 89 PHE A CA 1
ATOM 665 C C . PHE A 1 89 ? -1.742 1.783 -15.100 1.00 91.50 89 PHE A C 1
ATOM 667 O O . PHE A 1 89 ? -1.114 0.723 -15.117 1.00 91.50 89 PHE A O 1
ATOM 674 N N . ALA A 1 90 ? -2.763 2.004 -14.284 1.00 90.19 90 ALA A N 1
ATOM 675 C CA . ALA A 1 90 ? -3.166 1.055 -13.266 1.00 90.19 90 ALA A CA 1
ATOM 676 C C . ALA A 1 90 ? -4.610 0.611 -13.446 1.00 90.19 90 ALA A C 1
ATOM 678 O O . ALA A 1 90 ? -5.478 1.383 -13.860 1.00 90.19 90 ALA A O 1
ATOM 679 N N . LEU A 1 91 ? -4.854 -0.640 -13.075 1.00 92.62 91 LEU A N 1
ATOM 680 C CA . LEU A 1 91 ? -6.172 -1.243 -12.996 1.00 92.62 91 LEU A CA 1
ATOM 681 C C . LEU A 1 91 ? -6.297 -1.936 -11.647 1.00 92.62 91 LEU A C 1
ATOM 683 O O . LEU A 1 91 ? -5.449 -2.747 -11.279 1.00 92.62 91 LEU A O 1
ATOM 687 N N . ALA A 1 92 ? -7.378 -1.645 -10.943 1.00 92.38 92 ALA A N 1
ATOM 688 C CA . ALA A 1 92 ? -7.683 -2.221 -9.654 1.00 92.38 92 ALA A CA 1
ATOM 689 C C . ALA A 1 92 ? -9.076 -2.845 -9.648 1.00 92.38 92 ALA A C 1
ATOM 691 O O . ALA A 1 92 ? -10.026 -2.317 -10.236 1.00 92.38 92 ALA A O 1
ATOM 692 N N . VAL A 1 93 ? -9.176 -3.965 -8.940 1.00 95.00 93 VAL A N 1
ATOM 693 C CA . VAL A 1 93 ? -10.424 -4.628 -8.574 1.00 95.00 93 VAL A CA 1
ATOM 694 C C . VAL A 1 93 ? -10.434 -4.747 -7.059 1.00 95.00 93 VAL A C 1
ATOM 696 O O . VAL A 1 93 ? -9.518 -5.329 -6.476 1.00 95.00 93 VAL A O 1
ATOM 699 N N . GLU A 1 94 ? -11.452 -4.184 -6.422 1.00 93.75 94 GLU A N 1
ATOM 700 C CA . GLU A 1 94 ? -11.494 -4.057 -4.971 1.00 93.75 94 GLU A CA 1
ATOM 701 C C . GLU A 1 94 ? -12.898 -4.297 -4.417 1.00 93.75 94 GLU A C 1
ATOM 703 O O . GLU A 1 94 ? -13.889 -3.840 -4.983 1.00 93.75 94 GLU A O 1
ATOM 708 N N . LYS A 1 95 ? -12.966 -4.960 -3.263 1.00 95.06 95 LYS A N 1
ATOM 709 C CA . LYS A 1 95 ? -14.094 -4.902 -2.329 1.00 95.06 95 LYS A CA 1
ATOM 710 C C . LYS A 1 95 ? -13.534 -4.431 -0.994 1.00 95.06 95 LYS A C 1
ATOM 712 O O . LYS A 1 95 ? -12.649 -5.092 -0.459 1.00 95.06 95 LYS A O 1
ATOM 717 N N . LYS A 1 96 ? -14.036 -3.326 -0.443 1.00 92.56 96 LYS A N 1
ATOM 718 C CA . LYS A 1 96 ? -13.647 -2.883 0.905 1.00 92.56 96 LYS A CA 1
ATOM 719 C C . LYS A 1 96 ? -14.541 -3.553 1.950 1.00 92.56 96 LYS A C 1
ATOM 721 O O . LYS A 1 96 ? -15.757 -3.569 1.736 1.00 92.56 96 LYS A O 1
ATOM 726 N N . PRO A 1 97 ? -13.987 -4.075 3.056 1.00 94.31 97 PRO A N 1
ATOM 727 C CA . PRO A 1 97 ? -14.818 -4.481 4.177 1.00 94.31 97 PRO A CA 1
ATOM 728 C C . PRO A 1 97 ? -15.456 -3.243 4.819 1.00 94.31 97 PRO A C 1
ATOM 730 O O . PRO A 1 97 ? -14.887 -2.146 4.806 1.00 94.31 97 PRO A O 1
ATOM 733 N N . GLN A 1 98 ? -16.638 -3.407 5.405 1.00 94.06 98 GLN A N 1
ATOM 734 C CA . GLN A 1 98 ? -17.178 -2.424 6.338 1.00 94.06 98 GLN A CA 1
ATOM 735 C C . GLN A 1 98 ? -16.350 -2.458 7.626 1.00 94.06 98 GLN A C 1
ATOM 737 O O . GLN A 1 98 ? -16.531 -3.345 8.454 1.00 94.06 98 GLN A O 1
ATOM 742 N N . SER A 1 99 ? -15.453 -1.485 7.798 1.00 92.94 99 SER A N 1
ATOM 743 C CA . SER A 1 99 ? -14.586 -1.377 8.974 1.00 92.94 99 SER A CA 1
ATOM 744 C C . SER A 1 99 ? -14.469 0.067 9.472 1.00 92.94 99 SER A C 1
ATOM 746 O O . SER A 1 99 ? -14.599 1.030 8.716 1.00 92.94 99 SER A O 1
ATOM 748 N N . ASN A 1 100 ? -14.225 0.215 10.775 1.00 93.06 100 ASN A N 1
ATOM 749 C CA . ASN A 1 100 ? -13.824 1.466 11.427 1.00 93.06 100 ASN A CA 1
ATOM 750 C C . ASN A 1 100 ? -12.298 1.566 11.635 1.00 93.06 100 ASN A C 1
ATOM 752 O O . ASN A 1 100 ? -11.815 2.489 12.299 1.00 93.06 100 ASN A O 1
ATOM 756 N N . VAL A 1 101 ? -11.551 0.612 11.086 1.00 92.19 101 VAL A N 1
ATOM 757 C CA . VAL A 1 101 ? -10.095 0.575 10.986 1.00 92.19 101 VAL A CA 1
ATOM 758 C C . VAL A 1 101 ? -9.757 0.327 9.524 1.00 92.19 101 VAL A C 1
ATOM 760 O O . VAL A 1 101 ? -10.497 -0.318 8.795 1.00 92.19 101 VAL A O 1
ATOM 763 N N . VAL A 1 102 ? -8.674 0.916 9.042 1.00 89.62 102 VAL A N 1
ATOM 764 C CA . VAL A 1 102 ? -8.157 0.578 7.718 1.00 89.62 102 VAL A CA 1
ATOM 765 C C . VAL A 1 102 ? -6.736 0.114 7.930 1.00 89.62 102 VAL A C 1
ATOM 767 O O . VAL A 1 102 ? -5.901 0.889 8.406 1.00 89.62 102 VAL A O 1
ATOM 770 N N . GLY A 1 103 ? -6.472 -1.150 7.600 1.00 88.12 103 GLY A N 1
ATOM 771 C CA . GLY A 1 103 ? -5.133 -1.713 7.694 1.00 88.12 103 GLY A CA 1
ATOM 772 C C . GLY A 1 103 ? -4.126 -0.823 6.971 1.00 88.12 103 GLY A C 1
ATOM 773 O O . GLY A 1 103 ? -4.408 -0.313 5.883 1.00 88.12 103 GLY A O 1
ATOM 774 N N . ARG A 1 104 ? -2.962 -0.623 7.593 1.00 87.75 104 ARG A N 1
ATOM 775 C CA . ARG A 1 104 ? -1.885 0.288 7.184 1.00 87.75 104 ARG A CA 1
ATOM 776 C C . ARG A 1 104 ? -2.149 1.765 7.427 1.00 87.75 104 ARG A C 1
ATOM 778 O O . ARG A 1 104 ? -1.190 2.508 7.486 1.00 87.75 104 ARG A O 1
ATOM 785 N N . VAL A 1 105 ? -3.395 2.216 7.553 1.00 86.75 105 VAL A N 1
ATOM 786 C CA . VAL A 1 105 ? -3.723 3.651 7.679 1.00 86.75 105 VAL A CA 1
ATOM 787 C C . VAL A 1 105 ? -4.073 4.028 9.117 1.00 86.75 105 VAL A C 1
ATOM 789 O O . VAL A 1 105 ? -3.691 5.100 9.593 1.00 86.75 105 VAL A O 1
ATOM 792 N N . GLY A 1 106 ? -4.795 3.155 9.822 1.00 88.62 106 GLY A N 1
ATOM 793 C CA . GLY A 1 106 ? -5.155 3.322 11.226 1.00 88.62 106 GLY A CA 1
ATOM 794 C C . GLY A 1 106 ? -6.655 3.468 11.506 1.00 88.62 106 GLY A C 1
ATOM 795 O O . GLY A 1 106 ? -7.493 3.096 10.682 1.00 88.62 106 GLY A O 1
ATOM 796 N N . PRO A 1 107 ? -7.009 3.951 12.711 1.00 92.12 107 PRO A N 1
ATOM 797 C CA . PRO A 1 107 ? -8.390 4.012 13.177 1.00 92.12 107 PRO A CA 1
ATOM 798 C C . PRO A 1 107 ? -9.146 5.211 12.591 1.00 92.12 107 PRO A C 1
ATOM 800 O O . PRO A 1 107 ? -8.602 6.311 12.521 1.00 92.12 107 PRO A O 1
ATOM 803 N N . PHE A 1 108 ? -10.4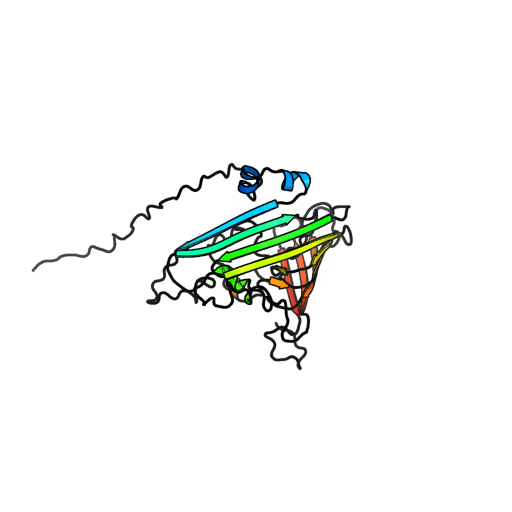27 5.027 12.264 1.00 89.69 108 PHE A N 1
ATOM 804 C CA . PHE A 1 108 ? -11.308 6.079 11.743 1.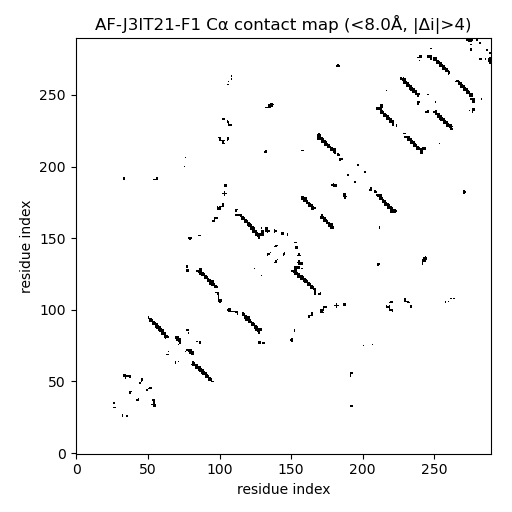00 89.69 108 PHE A CA 1
ATOM 805 C C . PHE A 1 108 ? -12.445 6.422 12.715 1.00 89.69 108 PHE A C 1
ATOM 807 O O . PHE A 1 108 ? -12.856 5.579 13.527 1.00 89.69 108 PHE A O 1
ATOM 814 N N . PRO A 1 109 ? -12.971 7.662 12.675 1.00 86.69 109 PRO A N 1
ATOM 815 C CA . PRO A 1 109 ? -14.129 8.041 13.471 1.00 86.69 109 PRO A CA 1
ATOM 816 C C . PRO A 1 109 ? -15.382 7.310 12.975 1.00 86.69 109 PRO A C 1
ATOM 818 O O . PRO A 1 109 ? -15.537 7.040 11.788 1.00 86.69 109 PRO A O 1
ATOM 821 N N . GLY A 1 110 ? -16.295 7.012 13.896 1.00 84.88 110 GLY A N 1
ATOM 822 C CA . GLY A 1 110 ? -17.539 6.306 13.595 1.00 84.88 110 GLY A CA 1
ATOM 823 C C . GLY A 1 110 ? -17.777 5.095 14.497 1.00 84.88 110 GLY A C 1
ATOM 824 O O . GLY A 1 110 ? -16.867 4.662 15.220 1.00 84.88 110 GLY A O 1
ATOM 825 N N . PRO A 1 111 ? -19.017 4.573 14.503 1.00 87.88 111 PRO A N 1
ATOM 826 C CA . PRO A 1 111 ? -19.358 3.381 15.263 1.00 87.88 111 PRO A CA 1
ATOM 827 C C . PRO A 1 111 ? -18.599 2.167 14.720 1.00 87.88 111 PRO A C 1
ATOM 829 O O . PRO A 1 111 ? -18.370 2.051 13.520 1.00 87.88 111 PRO A O 1
ATOM 832 N N . MET A 1 112 ? -18.234 1.251 15.614 1.00 92.62 112 MET A N 1
ATOM 833 C CA . MET A 1 112 ? -17.688 -0.050 15.235 1.00 92.62 112 MET A CA 1
ATOM 834 C C . MET A 1 112 ? -18.784 -0.872 14.534 1.00 92.62 112 MET A C 1
ATOM 836 O O . MET A 1 112 ? -19.852 -1.052 15.136 1.00 92.62 112 MET A O 1
ATOM 840 N N . PRO A 1 113 ? -18.565 -1.376 13.304 1.00 94.94 113 PRO A N 1
ATOM 841 C CA . PRO A 1 113 ? -19.446 -2.380 12.718 1.00 94.94 113 PRO A CA 1
ATOM 842 C C . PRO A 1 113 ? -19.609 -3.588 13.654 1.00 94.94 113 PRO A C 1
ATOM 844 O O . PRO A 1 113 ? -18.709 -3.935 14.410 1.00 94.94 113 PRO A O 1
ATOM 847 N N . GLN A 1 114 ? -20.795 -4.195 13.673 1.00 96.31 114 GLN A N 1
ATOM 848 C CA . GLN A 1 114 ? -21.116 -5.280 14.618 1.00 96.31 114 GLN A CA 1
ATOM 849 C C . GLN A 1 114 ? -21.006 -6.673 13.992 1.00 96.31 114 GLN A C 1
ATOM 851 O O . GLN A 1 114 ? -21.087 -7.678 14.694 1.00 96.31 114 GLN A O 1
ATOM 856 N N . GLU A 1 115 ? -20.819 -6.734 12.678 1.00 97.38 115 GLU A N 1
ATOM 857 C CA . GLU A 1 115 ? -20.726 -7.967 11.907 1.00 97.38 115 GLU A CA 1
ATOM 858 C C . GLU A 1 115 ? -19.330 -8.078 11.305 1.00 97.38 115 GLU A C 1
ATOM 860 O O . GLU A 1 115 ? -18.724 -7.071 10.946 1.00 97.38 115 GLU A O 1
ATOM 865 N N . ALA A 1 116 ? -18.817 -9.305 11.216 1.00 97.88 116 ALA A N 1
ATOM 866 C CA . ALA A 1 116 ? -17.604 -9.564 10.458 1.00 97.88 116 ALA A CA 1
ATOM 867 C C . ALA A 1 116 ? -17.883 -9.355 8.964 1.00 97.88 116 ALA A C 1
ATOM 869 O O . ALA A 1 116 ? -18.930 -9.761 8.457 1.00 97.88 116 ALA A O 1
ATOM 870 N N . ASP A 1 117 ? -16.927 -8.765 8.261 1.00 98.00 117 ASP A N 1
ATOM 871 C CA . ASP A 1 117 ? -16.970 -8.575 6.813 1.00 98.00 117 ASP A CA 1
ATOM 872 C C . ASP A 1 117 ? -15.580 -8.866 6.248 1.00 98.00 117 ASP A C 1
ATOM 874 O O . ASP A 1 117 ? -14.611 -9.072 6.979 1.00 98.00 117 ASP A O 1
ATOM 878 N N . TRP A 1 118 ? -15.474 -8.933 4.934 1.00 97.81 118 TRP A N 1
ATOM 879 C CA . TRP A 1 118 ? -14.211 -9.180 4.268 1.00 97.81 118 TRP A CA 1
ATOM 880 C C . TRP A 1 118 ? -14.126 -8.395 2.972 1.00 97.81 118 TRP A C 1
ATOM 882 O O . TRP A 1 118 ? -15.125 -8.020 2.361 1.00 97.81 118 TRP A O 1
ATOM 892 N N . GLY A 1 119 ? -12.912 -8.175 2.523 1.00 97.44 119 GLY A N 1
ATOM 893 C CA . GLY A 1 119 ? -12.613 -7.491 1.292 1.00 97.44 119 GLY A CA 1
ATOM 894 C C . GLY A 1 119 ? -11.392 -8.080 0.623 1.00 97.44 119 GLY A C 1
ATOM 895 O O . GLY A 1 119 ? -10.786 -9.048 1.082 1.00 97.44 119 GLY A O 1
ATOM 896 N N . PHE A 1 120 ? -11.048 -7.486 -0.502 1.00 97.50 120 PHE A N 1
ATOM 897 C CA . PHE A 1 120 ? -9.827 -7.790 -1.220 1.00 97.50 120 PHE A CA 1
ATOM 898 C C . PHE A 1 120 ? -9.445 -6.599 -2.086 1.00 97.50 120 PHE A C 1
ATOM 900 O O . PHE A 1 120 ? -10.300 -5.797 -2.464 1.00 97.50 120 PHE A O 1
ATOM 907 N N . ASN A 1 121 ? -8.173 -6.528 -2.452 1.00 95.19 121 ASN A N 1
ATOM 908 C CA . ASN A 1 121 ? -7.685 -5.612 -3.468 1.00 95.19 121 ASN A CA 1
ATOM 909 C C . ASN A 1 121 ? -6.682 -6.347 -4.354 1.00 95.19 121 ASN A C 1
ATOM 911 O O . ASN A 1 121 ? -5.748 -6.978 -3.858 1.00 95.19 121 ASN A O 1
ATOM 915 N N . VAL A 1 122 ? -6.874 -6.240 -5.665 1.00 96.19 122 VAL A N 1
ATOM 916 C CA . VAL A 1 122 ? -5.864 -6.597 -6.659 1.00 96.19 122 VAL A CA 1
ATOM 917 C C . VAL A 1 122 ? -5.639 -5.380 -7.535 1.00 96.19 122 VAL A C 1
ATOM 919 O O . VAL A 1 122 ? -6.561 -4.940 -8.219 1.00 96.19 122 VAL A O 1
ATOM 922 N N . THR A 1 123 ? -4.420 -4.851 -7.523 1.00 93.19 123 THR A N 1
ATOM 923 C CA . THR A 1 123 ? -4.022 -3.682 -8.307 1.00 93.19 123 THR A CA 1
ATOM 924 C C . THR A 1 123 ? -2.814 -4.033 -9.160 1.00 93.19 123 THR A C 1
ATOM 926 O O . THR A 1 123 ? -1.735 -4.318 -8.641 1.00 93.19 123 THR A O 1
ATOM 929 N N . ALA A 1 124 ? -2.999 -3.989 -10.476 1.00 93.94 124 ALA A N 1
ATOM 930 C CA . ALA A 1 124 ? -1.931 -4.100 -11.455 1.00 93.94 124 ALA A CA 1
ATOM 931 C C . ALA A 1 124 ? -1.498 -2.703 -11.911 1.00 93.94 124 ALA A C 1
ATOM 933 O O . ALA A 1 124 ? -2.341 -1.827 -12.108 1.00 93.94 124 ALA A O 1
ATOM 934 N N . LEU A 1 125 ? -0.197 -2.514 -12.108 1.00 91.62 125 LEU A N 1
ATOM 935 C CA . LEU A 1 125 ? 0.409 -1.252 -12.516 1.00 91.62 125 LEU A CA 1
ATOM 936 C C . LEU A 1 125 ? 1.402 -1.499 -13.654 1.00 91.62 125 LEU A C 1
ATOM 938 O O . LEU A 1 125 ? 2.228 -2.408 -13.587 1.00 91.62 125 LEU A O 1
ATOM 942 N N . TYR A 1 126 ? 1.329 -0.668 -14.687 1.00 93.00 126 TYR A N 1
ATOM 943 C CA . TYR A 1 126 ? 2.290 -0.618 -15.780 1.00 93.00 126 TYR A CA 1
ATOM 944 C C . TYR A 1 126 ? 2.829 0.800 -15.959 1.00 93.00 126 TYR A C 1
ATOM 946 O O . TYR A 1 126 ? 2.063 1.758 -15.915 1.00 93.00 126 TYR A O 1
ATOM 954 N N . GLY A 1 127 ? 4.129 0.947 -16.190 1.00 91.56 127 GLY A N 1
ATOM 955 C CA . GLY A 1 127 ? 4.768 2.247 -16.409 1.00 91.56 127 GLY A CA 1
ATOM 956 C C . GLY A 1 127 ? 6.132 2.339 -15.739 1.00 91.56 127 GLY A C 1
ATOM 957 O O . GLY A 1 127 ? 6.663 1.339 -15.253 1.00 91.56 127 GLY A O 1
ATOM 958 N N . LYS A 1 128 ? 6.730 3.531 -15.734 1.00 89.06 128 LYS A N 1
ATOM 959 C CA . LYS A 1 128 ? 8.055 3.732 -15.126 1.00 89.06 128 LYS A CA 1
ATOM 960 C C . LYS A 1 128 ? 8.049 3.523 -13.607 1.00 89.06 128 LYS A C 1
ATOM 962 O O . LYS A 1 128 ? 8.959 2.890 -13.073 1.00 89.06 128 LYS A O 1
ATOM 967 N N . ASP A 1 129 ? 6.980 3.935 -12.932 1.00 87.12 129 ASP A N 1
ATOM 968 C CA . ASP A 1 129 ? 6.858 3.846 -11.473 1.00 87.12 129 ASP A CA 1
ATOM 969 C C . ASP A 1 129 ? 6.736 2.392 -10.995 1.00 87.12 129 ASP A C 1
ATOM 971 O O . ASP A 1 129 ? 7.186 2.045 -9.903 1.00 87.12 129 ASP A O 1
ATOM 975 N N . ALA A 1 130 ? 6.204 1.503 -11.846 1.00 88.94 130 ALA A N 1
ATOM 976 C CA . ALA A 1 130 ? 6.044 0.078 -11.557 1.00 88.94 130 ALA A CA 1
ATOM 977 C C . ALA A 1 130 ? 7.353 -0.604 -11.130 1.00 88.94 130 ALA A C 1
ATOM 979 O O . ALA A 1 130 ? 7.315 -1.608 -10.424 1.00 88.94 130 ALA A O 1
ATOM 980 N N . ARG A 1 131 ? 8.513 -0.057 -11.520 1.00 86.44 131 ARG A N 1
ATOM 981 C CA . ARG A 1 131 ? 9.816 -0.590 -11.115 1.00 86.44 131 ARG A CA 1
ATOM 982 C C . ARG A 1 131 ? 10.013 -0.586 -9.605 1.00 86.44 131 ARG A C 1
ATOM 984 O O . ARG A 1 131 ? 10.548 -1.555 -9.076 1.00 86.44 131 ARG A O 1
ATOM 991 N N . TYR A 1 132 ? 9.633 0.503 -8.945 1.00 85.38 132 TYR A N 1
ATOM 992 C CA . TYR A 1 132 ? 9.808 0.655 -7.503 1.00 85.38 132 TYR A CA 1
ATOM 993 C C . TYR A 1 132 ? 8.932 -0.326 -6.719 1.00 85.38 132 TYR A C 1
ATOM 995 O O . TYR A 1 132 ? 9.303 -0.786 -5.645 1.00 85.38 132 TYR A O 1
ATOM 1003 N N . PHE A 1 133 ? 7.808 -0.716 -7.317 1.00 87.25 133 PHE A N 1
ATOM 1004 C CA . PHE A 1 133 ? 6.876 -1.688 -6.770 1.00 87.25 133 PHE A CA 1
ATOM 1005 C C . PHE A 1 133 ? 7.117 -3.103 -7.293 1.00 87.25 133 PHE A C 1
ATOM 1007 O O . PHE A 1 133 ? 6.191 -3.904 -7.242 1.00 87.25 133 PHE A O 1
ATOM 1014 N N . LYS A 1 134 ? 8.281 -3.457 -7.840 1.00 89.25 134 LYS A N 1
ATOM 1015 C CA . LYS A 1 134 ? 8.531 -4.869 -8.162 1.00 89.25 134 LYS A CA 1
ATOM 1016 C C . LYS A 1 134 ? 8.715 -5.681 -6.882 1.00 89.25 134 LYS A C 1
ATOM 1018 O O . LYS A 1 134 ? 9.314 -5.195 -5.930 1.00 89.25 134 LYS A O 1
ATOM 1023 N N . THR A 1 135 ? 8.190 -6.898 -6.866 1.00 89.38 135 THR A N 1
ATOM 1024 C CA . THR A 1 135 ? 8.398 -7.874 -5.799 1.00 89.38 135 THR A CA 1
ATOM 1025 C C . THR A 1 135 ? 9.512 -8.840 -6.176 1.00 89.38 135 THR A C 1
ATOM 1027 O O . THR A 1 135 ? 9.384 -9.571 -7.167 1.00 89.38 135 THR A O 1
ATOM 1030 N N . TYR A 1 136 ? 10.543 -8.910 -5.337 1.00 88.69 136 TYR A N 1
ATOM 1031 C CA . TYR A 1 136 ? 11.613 -9.889 -5.454 1.00 88.69 136 TYR A CA 1
ATOM 1032 C C . TYR A 1 136 ? 11.087 -11.323 -5.321 1.00 88.69 136 TYR A C 1
ATOM 1034 O O . TYR A 1 136 ? 10.298 -11.633 -4.416 1.00 88.69 136 TYR A O 1
ATOM 1042 N N . GLY A 1 137 ? 11.504 -12.196 -6.240 1.00 87.25 137 GLY A N 1
ATOM 1043 C CA . GLY A 1 137 ? 11.049 -13.586 -6.315 1.00 87.25 137 GLY A CA 1
ATOM 1044 C C . GLY A 1 137 ? 9.601 -13.769 -6.795 1.00 87.25 137 GLY A C 1
ATOM 1045 O O . GLY A 1 137 ? 9.006 -14.824 -6.541 1.00 87.25 137 GLY A O 1
ATOM 1046 N N . TRP A 1 138 ? 9.011 -12.757 -7.449 1.00 89.56 138 TRP A N 1
ATOM 1047 C CA . TRP A 1 138 ? 7.686 -12.858 -8.072 1.00 89.56 138 TRP A CA 1
ATOM 1048 C C . TRP A 1 138 ? 7.562 -12.087 -9.387 1.00 89.56 138 TRP A C 1
ATOM 1050 O O . TRP A 1 138 ? 7.801 -12.647 -10.456 1.00 89.56 138 TRP A O 1
ATOM 1060 N N . ASP A 1 139 ? 7.127 -10.825 -9.335 1.00 89.69 139 ASP A N 1
ATOM 1061 C CA . ASP A 1 139 ? 6.780 -10.078 -10.542 1.00 89.69 139 ASP A CA 1
ATOM 1062 C C . ASP A 1 139 ? 8.026 -9.575 -11.291 1.00 89.69 139 ASP A C 1
ATOM 1064 O O . ASP A 1 139 ? 7.970 -9.398 -12.507 1.00 89.69 139 ASP A O 1
ATOM 1068 N N . GLU A 1 140 ? 9.180 -9.458 -10.631 1.00 85.50 140 GLU A N 1
ATOM 1069 C CA . GLU A 1 140 ? 10.440 -9.107 -11.294 1.00 85.50 140 GLU A CA 1
ATOM 1070 C C . GLU A 1 140 ? 10.914 -10.161 -12.308 1.00 85.50 140 GLU A C 1
ATOM 1072 O O . GLU A 1 140 ? 11.527 -9.804 -13.315 1.00 85.50 140 GLU A O 1
ATOM 1077 N N . ASP A 1 141 ? 10.578 -11.434 -12.068 1.00 87.75 141 ASP A N 1
ATOM 1078 C CA . ASP A 1 141 ? 10.984 -12.583 -12.883 1.00 87.75 141 ASP A CA 1
ATOM 1079 C C . ASP A 1 141 ? 10.050 -12.819 -14.078 1.00 87.75 141 ASP A C 1
ATOM 1081 O O . ASP A 1 141 ? 10.300 -13.686 -14.926 1.00 87.75 141 ASP A O 1
ATOM 1085 N N . LEU A 1 142 ? 8.960 -12.051 -14.178 1.00 88.12 142 LEU A N 1
ATOM 1086 C CA . LEU A 1 142 ? 8.068 -12.108 -15.328 1.00 88.12 142 LEU A CA 1
ATOM 1087 C C . LEU A 1 142 ? 8.836 -11.733 -16.599 1.00 88.12 142 LEU A C 1
ATOM 1089 O O . LEU A 1 142 ? 9.630 -10.795 -16.615 1.00 88.12 142 LEU A O 1
ATOM 1093 N N . GLY A 1 143 ? 8.547 -12.418 -17.710 1.00 87.12 143 GLY A N 1
ATOM 1094 C CA . GLY A 1 143 ? 9.243 -12.182 -18.983 1.00 87.12 143 GLY A CA 1
ATOM 1095 C C . GLY A 1 143 ? 9.163 -10.733 -19.483 1.00 87.12 143 GLY A C 1
ATOM 1096 O O . GLY A 1 143 ? 10.088 -10.267 -20.133 1.00 87.12 143 GLY A O 1
ATOM 1097 N N . VAL A 1 144 ? 8.097 -10.007 -19.126 1.00 87.31 144 VAL A N 1
ATOM 1098 C CA . VAL A 1 144 ? 7.920 -8.575 -19.430 1.00 87.31 144 VAL A CA 1
ATOM 1099 C C . VAL A 1 144 ? 8.853 -7.655 -18.629 1.00 87.31 144 VAL A C 1
ATOM 1101 O O . VAL A 1 144 ? 9.038 -6.514 -19.020 1.00 87.31 144 VAL A O 1
ATOM 1104 N N . ASN A 1 145 ? 9.427 -8.133 -17.522 1.00 90.31 145 ASN A N 1
ATOM 1105 C CA . ASN A 1 145 ? 10.283 -7.355 -16.623 1.00 90.31 145 ASN A CA 1
ATOM 1106 C C . ASN A 1 145 ? 11.744 -7.806 -16.624 1.00 90.31 145 ASN A C 1
ATOM 1108 O O . ASN A 1 145 ? 12.627 -7.001 -16.339 1.00 90.31 145 ASN A O 1
ATOM 1112 N N . ARG A 1 146 ? 12.001 -9.080 -16.932 1.00 81.56 146 ARG A N 1
ATOM 1113 C CA . ARG A 1 146 ? 13.318 -9.715 -16.808 1.00 81.56 146 ARG A CA 1
ATOM 1114 C C . ARG A 1 146 ? 14.413 -9.053 -17.651 1.00 81.56 146 ARG A C 1
ATOM 1116 O O . ARG A 1 146 ? 15.579 -9.092 -17.269 1.00 81.56 146 ARG A O 1
ATOM 1123 N N . GLU A 1 147 ? 14.049 -8.466 -18.788 1.00 83.75 147 GLU A N 1
ATOM 1124 C CA . GLU A 1 147 ? 14.984 -7.794 -19.703 1.00 83.75 147 GLU A CA 1
ATOM 1125 C C . GLU A 1 147 ? 14.859 -6.262 -19.673 1.00 83.75 147 GLU A C 1
ATOM 1127 O O . GLU A 1 147 ? 15.531 -5.581 -20.448 1.00 83.75 147 GLU A O 1
ATOM 1132 N N . ASN A 1 148 ? 14.031 -5.710 -18.776 1.00 86.44 148 ASN A N 1
ATOM 1133 C CA . ASN A 1 148 ? 13.825 -4.268 -18.698 1.00 86.44 148 ASN A CA 1
ATOM 1134 C C . ASN A 1 148 ? 15.076 -3.557 -18.195 1.00 86.44 148 ASN A C 1
ATOM 1136 O O . ASN A 1 148 ? 15.630 -3.880 -17.140 1.00 86.44 148 ASN A O 1
ATOM 1140 N N . LYS A 1 149 ? 15.468 -2.520 -18.925 1.00 84.75 149 LYS A N 1
ATOM 1141 C CA . LYS A 1 149 ? 16.495 -1.574 -18.511 1.00 84.75 149 LYS A CA 1
ATOM 1142 C C . LYS A 1 149 ? 15.934 -0.519 -17.560 1.00 84.75 149 LYS A C 1
ATOM 1144 O O . LYS A 1 149 ? 14.751 -0.512 -17.212 1.00 84.75 149 LYS A O 1
ATOM 1149 N N . ALA A 1 150 ? 16.805 0.397 -17.138 1.00 78.06 150 ALA A N 1
ATOM 1150 C CA . ALA A 1 150 ? 16.461 1.476 -16.224 1.00 78.06 150 ALA A CA 1
ATOM 1151 C C . ALA A 1 150 ? 15.543 2.546 -16.862 1.00 78.06 150 ALA A C 1
ATOM 1153 O O . ALA A 1 150 ? 14.879 3.310 -16.169 1.00 78.06 150 ALA A O 1
ATOM 1154 N N . GLU A 1 151 ? 15.408 2.573 -18.170 1.00 82.50 151 GLU A N 1
ATOM 1155 C CA . GLU A 1 151 ? 14.521 3.485 -18.886 1.00 82.50 151 GLU A CA 1
ATOM 1156 C C . GLU A 1 151 ? 13.161 2.857 -19.224 1.00 82.50 151 GLU A C 1
ATOM 1158 O O . GLU A 1 151 ? 12.189 3.574 -19.476 1.00 82.50 151 GLU A O 1
ATOM 1163 N N . ASP A 1 152 ? 13.073 1.526 -19.168 1.00 88.56 152 ASP A N 1
ATOM 1164 C CA . ASP A 1 152 ? 11.920 0.779 -19.657 1.00 88.56 152 ASP A CA 1
ATOM 1165 C C . ASP A 1 152 ? 10.763 0.756 -18.640 1.00 88.56 152 ASP A C 1
ATOM 1167 O O . ASP A 1 152 ? 10.994 0.614 -17.428 1.00 88.56 152 ASP A O 1
ATOM 1171 N N . PRO A 1 153 ? 9.504 0.857 -19.112 1.00 89.81 153 PRO A N 1
ATOM 1172 C CA . PRO A 1 153 ? 8.326 0.664 -18.275 1.00 89.81 153 PRO A CA 1
ATOM 1173 C C . PRO A 1 153 ? 8.228 -0.791 -17.805 1.00 89.81 153 PRO A C 1
ATOM 1175 O O . PRO A 1 153 ? 8.406 -1.725 -18.585 1.00 89.81 153 PRO A O 1
ATOM 1178 N N . ALA A 1 154 ? 7.886 -0.985 -16.535 1.00 92.38 154 ALA A N 1
ATOM 1179 C CA . ALA A 1 154 ? 7.691 -2.303 -15.941 1.00 92.38 154 ALA A CA 1
ATOM 1180 C C . ALA A 1 154 ? 6.205 -2.611 -15.741 1.00 92.38 154 ALA A C 1
ATOM 1182 O O . ALA A 1 154 ? 5.360 -1.718 -15.763 1.00 92.38 154 ALA A O 1
ATOM 1183 N N . PHE A 1 155 ? 5.898 -3.887 -15.534 1.00 93.81 155 PHE A N 1
ATOM 1184 C CA . PHE A 1 155 ? 4.603 -4.360 -15.061 1.00 93.81 155 PHE A CA 1
ATOM 1185 C C . PHE A 1 155 ? 4.746 -4.889 -13.635 1.00 93.81 155 PHE A C 1
ATOM 1187 O O . PHE A 1 155 ? 5.720 -5.556 -13.319 1.00 93.81 155 PHE A O 1
ATOM 1194 N N . THR A 1 156 ? 3.778 -4.648 -12.766 1.00 92.94 156 THR A N 1
ATOM 1195 C CA . THR A 1 156 ? 3.789 -5.198 -11.409 1.00 92.94 156 THR A CA 1
ATOM 1196 C C . THR A 1 156 ? 2.376 -5.410 -10.902 1.00 92.94 156 THR A C 1
ATOM 1198 O O . THR A 1 156 ? 1.438 -4.719 -11.310 1.00 92.94 156 THR A O 1
ATOM 1201 N N . ILE A 1 157 ? 2.226 -6.354 -9.979 1.00 93.00 157 ILE A N 1
ATOM 1202 C CA . ILE A 1 157 ? 1.050 -6.415 -9.123 1.00 93.00 157 ILE A CA 1
ATOM 1203 C C . ILE A 1 157 ? 1.403 -5.647 -7.849 1.00 93.00 157 ILE A C 1
ATOM 1205 O O . ILE A 1 157 ? 2.016 -6.170 -6.914 1.00 93.00 157 ILE A O 1
ATOM 1209 N N . ALA A 1 158 ? 1.049 -4.363 -7.846 1.00 90.19 158 ALA A N 1
ATOM 1210 C CA . ALA A 1 158 ? 1.347 -3.443 -6.754 1.00 90.19 158 ALA A CA 1
ATOM 1211 C C . ALA A 1 158 ? 0.694 -3.908 -5.444 1.00 90.19 158 ALA A C 1
ATOM 1213 O O . ALA A 1 158 ? 1.306 -3.831 -4.381 1.00 90.19 158 ALA A O 1
ATOM 1214 N N . GLN A 1 159 ? -0.514 -4.472 -5.540 1.00 92.88 159 GLN A N 1
ATOM 1215 C CA . GLN A 1 159 ? -1.205 -5.083 -4.412 1.00 92.88 159 GLN A CA 1
ATOM 1216 C C . GLN A 1 159 ? -1.996 -6.317 -4.833 1.00 92.88 159 GLN A C 1
ATOM 1218 O O . GLN A 1 159 ? -2.604 -6.342 -5.903 1.00 92.88 159 GLN A O 1
ATOM 1223 N N . ALA A 1 160 ? -2.023 -7.313 -3.958 1.00 95.88 160 ALA A N 1
ATOM 1224 C CA . ALA A 1 160 ? -2.856 -8.500 -4.050 1.00 95.88 160 ALA A CA 1
ATOM 1225 C C . ALA A 1 160 ? -3.071 -9.044 -2.636 1.00 95.88 160 ALA A C 1
ATOM 1227 O O . ALA A 1 160 ? -2.260 -9.826 -2.140 1.00 95.88 160 ALA A O 1
ATOM 1228 N N . TYR A 1 161 ? -4.139 -8.609 -1.973 1.00 97.12 161 TYR A N 1
ATOM 1229 C CA . TYR A 1 161 ? -4.445 -9.027 -0.606 1.00 97.12 161 TYR A CA 1
ATOM 1230 C C . TYR A 1 161 ? -5.933 -9.286 -0.397 1.00 97.12 161 TYR A C 1
ATOM 1232 O O . TYR A 1 161 ? -6.789 -8.771 -1.121 1.00 97.12 161 TYR A O 1
ATOM 1240 N N . VAL A 1 162 ? -6.220 -10.068 0.638 1.00 98.38 162 VAL A N 1
ATOM 1241 C CA . VAL A 1 162 ? -7.536 -10.182 1.270 1.00 98.38 162 VAL A CA 1
ATOM 1242 C C . VAL A 1 162 ? -7.503 -9.466 2.612 1.00 98.38 162 VAL A C 1
ATOM 1244 O O . VAL A 1 162 ? -6.454 -9.397 3.253 1.00 98.38 162 VAL A O 1
ATOM 1247 N N . ASP A 1 163 ? -8.639 -8.914 3.010 1.00 97.25 163 ASP A N 1
ATOM 1248 C CA . ASP A 1 163 ? -8.787 -8.162 4.251 1.00 97.25 163 ASP A CA 1
ATOM 1249 C C . ASP A 1 163 ? -9.994 -8.694 5.018 1.00 97.25 163 ASP A C 1
ATOM 1251 O O . ASP A 1 163 ? -11.057 -8.894 4.430 1.00 97.25 163 ASP A O 1
ATOM 1255 N N . PHE A 1 164 ? -9.832 -8.967 6.305 1.00 98.38 164 PHE A N 1
ATOM 1256 C CA . PHE A 1 164 ? -10.882 -9.538 7.142 1.00 98.38 164 PHE A CA 1
ATOM 1257 C C . PHE A 1 164 ? -11.151 -8.633 8.328 1.00 98.38 164 PHE A C 1
ATOM 1259 O O . PHE A 1 164 ? -10.302 -8.500 9.207 1.00 98.38 164 PHE A O 1
ATOM 1266 N N . TYR A 1 165 ? -12.363 -8.097 8.382 1.00 98.19 165 TYR A N 1
ATOM 1267 C CA . TYR A 1 165 ? -12.831 -7.304 9.500 1.00 98.19 165 TYR A CA 1
ATOM 1268 C C . TYR A 1 165 ? -13.424 -8.191 10.595 1.00 98.19 165 TYR A C 1
ATOM 1270 O O . TYR A 1 165 ? -14.259 -9.067 10.339 1.00 98.19 165 TYR A O 1
ATOM 1278 N N . PHE A 1 166 ? -13.062 -7.895 11.841 1.00 97.69 166 PHE A N 1
ATOM 1279 C CA . PHE A 1 166 ? -13.629 -8.514 13.030 1.00 97.69 166 PHE A CA 1
ATOM 1280 C C . PHE A 1 166 ? -14.122 -7.446 14.020 1.00 97.69 166 PHE A C 1
ATOM 1282 O O . PHE A 1 166 ? -13.348 -6.556 14.397 1.00 97.69 166 PHE A O 1
ATOM 1289 N N . PRO A 1 167 ? -15.359 -7.571 14.543 1.00 96.38 167 PRO A N 1
ATOM 1290 C CA . PRO A 1 167 ? -15.937 -6.649 15.523 1.00 96.38 167 PRO A CA 1
ATOM 1291 C C . PRO A 1 167 ? -15.415 -6.929 16.947 1.00 96.38 167 PRO A C 1
ATOM 1293 O O . PRO A 1 167 ? -16.179 -7.121 17.893 1.00 96.38 167 PRO A O 1
ATOM 1296 N N . VAL A 1 168 ? -14.092 -7.008 17.107 1.00 94.44 168 VAL A N 1
ATOM 1297 C CA . VAL A 1 168 ? -13.407 -7.270 18.381 1.00 94.44 168 VAL A CA 1
ATOM 1298 C C . VAL A 1 168 ? -12.445 -6.136 18.712 1.00 94.44 168 VAL A C 1
ATOM 1300 O O . VAL A 1 168 ? -12.031 -5.387 17.836 1.00 94.44 168 VAL A O 1
ATOM 1303 N N . LEU A 1 169 ? -12.090 -5.995 19.993 1.00 88.88 169 LEU A N 1
ATOM 1304 C CA . LEU A 1 169 ? -11.091 -5.030 20.481 1.00 88.88 169 LEU A CA 1
ATOM 1305 C C . LEU A 1 169 ? -11.372 -3.546 20.166 1.00 88.88 169 LEU A C 1
ATOM 1307 O O . LEU A 1 169 ? -10.478 -2.742 20.370 1.00 88.88 169 LEU A O 1
ATOM 1311 N N . GLY A 1 170 ? -12.592 -3.175 19.754 1.00 91.00 170 GLY A N 1
ATOM 1312 C CA . GLY A 1 170 ? -12.951 -1.817 19.298 1.00 91.00 170 GLY A CA 1
ATOM 1313 C C . GLY A 1 170 ? -12.999 -1.660 17.770 1.00 91.00 170 GLY A C 1
ATOM 1314 O O . GLY A 1 170 ? -13.347 -0.588 17.265 1.00 91.00 170 GLY A O 1
ATOM 1315 N N . GLY A 1 171 ? -12.731 -2.752 17.054 1.00 95.62 171 GLY A N 1
ATOM 1316 C CA . GLY A 1 171 ? -12.641 -2.861 15.606 1.00 95.62 171 GLY A CA 1
ATOM 1317 C C . GLY A 1 171 ? -11.249 -3.345 15.229 1.00 95.62 171 GLY A C 1
ATOM 1318 O O . GLY A 1 171 ? -10.256 -2.790 15.706 1.00 95.62 171 GLY A O 1
ATOM 1319 N N . SER A 1 172 ? -11.167 -4.381 14.401 1.00 97.06 172 SER A N 1
ATOM 1320 C CA . SER A 1 172 ? -9.883 -4.903 13.943 1.00 97.06 172 SER A CA 1
ATOM 1321 C C . SER A 1 172 ? -9.964 -5.475 12.541 1.00 97.06 172 SER A C 1
ATOM 1323 O O . SER A 1 172 ? -11.004 -6.011 12.170 1.00 97.06 172 SER A O 1
ATOM 1325 N N . ASP A 1 173 ? -8.848 -5.423 11.827 1.00 96.94 173 ASP A N 1
ATOM 1326 C CA . ASP A 1 173 ? -8.681 -5.933 10.473 1.00 96.94 173 ASP A CA 1
ATOM 1327 C C . ASP A 1 173 ? -7.442 -6.826 10.383 1.00 96.94 173 ASP A C 1
ATOM 1329 O O . ASP A 1 173 ? -6.420 -6.568 11.025 1.00 96.94 173 ASP A O 1
ATOM 1333 N N . LEU A 1 174 ? -7.533 -7.885 9.581 1.00 98.06 174 LEU A N 1
ATOM 1334 C CA . LEU A 1 174 ? -6.418 -8.756 9.227 1.00 98.06 174 LEU A CA 1
ATOM 1335 C C . LEU A 1 174 ? -6.218 -8.740 7.714 1.00 98.06 174 LEU A C 1
ATOM 1337 O O . LEU A 1 174 ? -6.972 -9.372 6.972 1.00 98.06 174 LEU A O 1
ATOM 1341 N N . MET A 1 175 ? -5.144 -8.091 7.283 1.00 98.00 175 MET A N 1
ATOM 1342 C CA . MET A 1 175 ? -4.716 -8.048 5.893 1.00 98.00 175 MET A CA 1
ATOM 1343 C C . MET A 1 175 ? -3.710 -9.165 5.625 1.00 98.00 175 MET A C 1
ATOM 1345 O O . MET A 1 175 ? -2.732 -9.303 6.358 1.00 98.00 175 MET A O 1
ATOM 1349 N N . ILE A 1 176 ? -3.930 -9.962 4.577 1.00 98.44 176 ILE A N 1
ATOM 1350 C CA . ILE A 1 176 ? -3.032 -11.055 4.176 1.00 98.44 176 ILE A CA 1
ATOM 1351 C C . ILE A 1 176 ? -2.774 -10.977 2.675 1.00 98.44 176 ILE A C 1
ATOM 1353 O O . ILE A 1 176 ? -3.710 -10.987 1.875 1.00 98.44 176 ILE A O 1
ATOM 1357 N N . GLY A 1 177 ? -1.501 -10.959 2.290 1.00 96.94 177 GLY A N 1
ATOM 1358 C CA . GLY A 1 177 ? -1.063 -10.955 0.899 1.00 96.94 177 GLY A CA 1
ATOM 1359 C C . GLY A 1 177 ? 0.037 -9.933 0.660 1.00 96.94 177 GLY A C 1
ATOM 1360 O O . GLY A 1 177 ? 0.918 -9.760 1.497 1.00 96.94 177 GLY A O 1
ATOM 1361 N N . ILE A 1 178 ? -0.019 -9.277 -0.495 1.00 94.50 178 ILE A N 1
ATOM 1362 C CA . ILE A 1 178 ? 0.921 -8.236 -0.906 1.00 94.50 178 ILE A CA 1
ATOM 1363 C C . ILE A 1 178 ? 0.218 -6.891 -0.813 1.00 94.50 178 ILE A C 1
ATOM 1365 O O . ILE A 1 178 ? -0.780 -6.658 -1.498 1.00 94.50 178 ILE A O 1
ATOM 1369 N N . PHE A 1 179 ? 0.731 -6.010 0.033 1.00 92.88 179 PHE A N 1
ATOM 1370 C CA . PHE A 1 179 ? 0.121 -4.723 0.342 1.00 92.88 179 PHE A CA 1
ATOM 1371 C C . PHE A 1 179 ? 1.181 -3.631 0.431 1.00 92.88 179 PHE A C 1
ATOM 1373 O O . PHE A 1 179 ? 2.312 -3.894 0.833 1.00 92.88 179 PHE A O 1
ATOM 1380 N N . HIS A 1 180 ? 0.827 -2.399 0.058 1.00 90.62 180 HIS A N 1
ATOM 1381 C CA . HIS A 1 180 ? 1.732 -1.256 0.202 1.00 90.62 180 HIS A CA 1
ATOM 1382 C C . HIS A 1 180 ? 2.197 -1.075 1.646 1.00 90.62 180 HIS A C 1
ATOM 1384 O O . HIS A 1 180 ? 1.527 -1.508 2.577 1.00 90.62 180 HIS A O 1
ATOM 1390 N N . THR A 1 181 ? 3.334 -0.420 1.840 1.00 89.56 181 THR A N 1
ATOM 1391 C CA . THR A 1 181 ? 3.890 -0.237 3.179 1.00 89.56 181 THR A CA 1
ATOM 1392 C C . THR A 1 181 ? 2.920 0.497 4.129 1.00 89.56 181 THR A C 1
ATOM 1394 O O . THR A 1 181 ? 2.230 1.435 3.702 1.00 89.56 181 THR A O 1
ATOM 1397 N N . PRO A 1 182 ? 2.815 0.076 5.407 1.00 88.75 182 PRO A N 1
ATOM 1398 C CA . PRO A 1 182 ? 2.241 0.883 6.477 1.00 88.75 182 PRO A CA 1
ATOM 1399 C C . PRO A 1 182 ? 3.245 1.894 7.059 1.00 88.75 182 PRO A C 1
ATOM 1401 O O . PRO A 1 182 ? 2.942 2.526 8.062 1.00 88.75 182 PRO A O 1
ATOM 1404 N N . LEU A 1 183 ? 4.450 1.990 6.507 1.00 86.88 183 LEU A N 1
ATOM 1405 C CA . LEU A 1 183 ? 5.552 2.782 7.043 1.00 86.88 183 LEU A CA 1
ATOM 1406 C C . LEU A 1 183 ? 5.793 4.025 6.175 1.00 86.88 183 LEU A C 1
ATOM 1408 O O . LEU A 1 183 ? 5.548 4.007 4.969 1.00 86.88 183 LEU A O 1
ATOM 1412 N N . GLU A 1 184 ? 6.373 5.045 6.794 1.00 79.38 184 GLU A N 1
ATOM 1413 C CA . GLU A 1 184 ? 6.889 6.281 6.207 1.00 79.38 184 GLU A CA 1
ATOM 1414 C C . GLU A 1 184 ? 5.854 7.293 5.691 1.00 79.38 184 GLU A C 1
ATOM 1416 O O . GLU A 1 184 ? 4.649 7.162 5.852 1.00 79.38 184 GLU A O 1
ATOM 1421 N N . ASN A 1 185 ? 6.347 8.389 5.101 1.00 63.50 185 ASN A N 1
ATOM 1422 C CA . ASN A 1 185 ? 5.580 9.611 4.842 1.00 63.50 185 ASN A CA 1
ATOM 1423 C C . ASN A 1 185 ? 4.394 9.448 3.882 1.00 63.50 185 ASN A C 1
ATOM 1425 O O . ASN A 1 185 ? 3.469 10.256 3.936 1.00 63.50 185 ASN A O 1
ATOM 1429 N N . GLU A 1 186 ? 4.416 8.459 2.987 1.00 69.19 186 GLU A N 1
ATOM 1430 C CA . GLU A 1 186 ? 3.368 8.286 1.972 1.00 69.19 186 GLU A CA 1
ATOM 1431 C C . GLU A 1 186 ? 2.731 6.898 2.065 1.00 69.19 186 GLU A C 1
ATOM 1433 O O . GLU A 1 186 ? 2.641 6.138 1.094 1.00 69.19 186 GLU A O 1
ATOM 1438 N N . ILE A 1 187 ? 2.287 6.590 3.285 1.00 62.22 187 ILE A N 1
ATOM 1439 C CA . ILE A 1 187 ? 1.597 5.359 3.652 1.00 62.22 187 ILE A CA 1
ATOM 1440 C C . ILE A 1 187 ? 0.549 4.991 2.616 1.00 62.22 187 ILE A C 1
ATOM 1442 O O . ILE A 1 187 ? -0.413 5.718 2.351 1.00 62.22 187 ILE A O 1
ATOM 1446 N N . GLY A 1 188 ? 0.702 3.776 2.104 1.00 51.97 188 GLY A N 1
ATOM 1447 C CA . GLY A 1 188 ? -0.351 3.127 1.367 1.00 51.97 188 GLY A CA 1
ATOM 1448 C C . GLY A 1 188 ? -0.714 3.762 0.038 1.00 51.97 188 GLY A C 1
ATOM 1449 O O . GLY A 1 188 ? -1.883 3.584 -0.305 1.00 51.97 188 GLY A O 1
ATOM 1450 N N . PHE A 1 189 ? 0.242 4.427 -0.648 1.00 54.56 189 PHE A N 1
ATOM 1451 C CA . PHE A 1 189 ? 0.153 5.015 -2.002 1.00 54.56 189 PHE A CA 1
ATOM 1452 C C . PHE A 1 189 ? -1.287 5.036 -2.495 1.00 54.56 189 PHE A C 1
ATOM 1454 O O . PHE A 1 189 ? -1.807 3.996 -2.908 1.00 54.56 189 PHE A O 1
ATOM 1461 N N . ALA A 1 190 ? -1.955 6.175 -2.344 1.00 45.25 190 ALA A N 1
ATOM 1462 C CA . ALA A 1 190 ? -3.405 6.206 -2.318 1.00 45.25 190 ALA A CA 1
ATOM 1463 C C . ALA A 1 190 ? -4.073 5.465 -3.481 1.00 45.25 190 ALA A C 1
ATOM 1465 O O . ALA A 1 190 ? -4.188 5.929 -4.614 1.00 45.25 190 ALA A O 1
ATOM 1466 N N . LEU A 1 191 ? -4.592 4.300 -3.135 1.00 46.09 191 LEU A N 1
ATOM 1467 C CA . LEU A 1 191 ? -5.567 3.570 -3.913 1.00 46.09 191 LEU A CA 1
ATOM 1468 C C . LEU A 1 191 ? -6.862 4.386 -3.932 1.00 46.09 191 LEU A C 1
ATOM 1470 O O . LEU A 1 191 ? -7.269 4.931 -2.904 1.00 46.09 191 LEU A O 1
ATOM 1474 N N . PRO A 1 192 ? -7.634 4.302 -5.013 1.00 45.62 192 PRO A N 1
ATOM 1475 C CA . PRO A 1 192 ? -7.534 5.208 -6.145 1.00 45.62 192 PRO A CA 1
ATOM 1476 C C . PRO A 1 192 ? -7.845 6.662 -5.817 1.00 45.62 192 PRO A C 1
ATOM 1478 O O . PRO A 1 192 ? -8.965 7.062 -5.513 1.00 45.62 192 PRO A O 1
ATOM 1481 N N . SER A 1 193 ? -6.866 7.480 -6.079 1.00 40.38 193 SER A N 1
ATOM 1482 C CA . SER A 1 193 ? -6.994 8.775 -6.718 1.00 40.38 193 SER A CA 1
ATOM 1483 C C . SER A 1 193 ? -5.546 9.035 -7.158 1.00 40.38 193 SER A C 1
ATOM 1485 O O . SER A 1 193 ? -4.627 8.402 -6.631 1.00 40.38 193 SER A O 1
ATOM 1487 N N . PRO A 1 194 ? -5.219 10.022 -7.989 1.00 40.72 194 PRO A N 1
ATOM 1488 C CA . PRO A 1 194 ? -4.164 10.873 -7.470 1.00 40.72 194 PRO A CA 1
ATOM 1489 C C . PRO A 1 194 ? -4.680 11.298 -6.080 1.00 40.72 194 PRO A C 1
ATOM 1491 O O . PRO A 1 194 ? -5.491 12.222 -6.007 1.00 40.72 194 PRO A O 1
ATOM 1494 N N . ALA A 1 195 ? -4.397 10.584 -4.969 1.00 41.31 195 ALA A N 1
ATOM 1495 C CA . ALA A 1 195 ? -4.460 11.330 -3.716 1.00 41.31 195 ALA A CA 1
ATOM 1496 C C . ALA A 1 195 ? -3.514 12.476 -3.977 1.00 41.31 195 ALA A C 1
ATOM 1498 O O . ALA A 1 195 ? -2.463 12.220 -4.569 1.00 41.31 195 ALA A O 1
ATOM 1499 N N . PRO A 1 196 ? -3.954 13.703 -3.702 1.00 47.59 196 PRO A N 1
ATOM 1500 C CA . PRO A 1 196 ? -3.308 14.882 -4.210 1.00 47.59 196 PRO A CA 1
ATOM 1501 C C . PRO A 1 196 ? -1.949 14.975 -3.528 1.00 47.59 196 PRO A C 1
ATOM 1503 O O . PRO A 1 196 ? -1.760 15.690 -2.553 1.00 47.59 196 PRO A O 1
ATOM 1506 N N . THR A 1 197 ? -0.965 14.254 -4.056 1.00 53.53 197 THR A N 1
ATOM 1507 C CA . THR A 1 197 ? 0.331 14.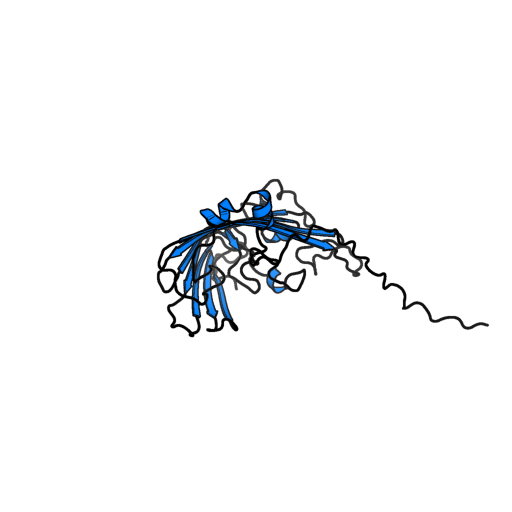842 -4.223 1.00 53.53 197 THR A CA 1
ATOM 1508 C C . THR A 1 197 ? 0.005 16.040 -5.100 1.00 53.53 197 THR A C 1
ATOM 1510 O O . THR A 1 197 ? -0.311 15.931 -6.285 1.00 53.53 197 THR A O 1
ATOM 1513 N N . ASP A 1 198 ? -0.025 17.217 -4.479 1.00 62.75 198 ASP A N 1
ATOM 1514 C CA . ASP A 1 198 ? -0.148 18.481 -5.211 1.00 62.75 198 ASP A CA 1
ATOM 1515 C C . ASP A 1 198 ? 0.957 18.595 -6.281 1.00 62.75 198 ASP A C 1
ATOM 1517 O O . ASP A 1 198 ? 0.887 19.392 -7.217 1.00 62.75 198 ASP A O 1
ATOM 1521 N N . PHE A 1 199 ? 1.984 17.756 -6.138 1.00 75.88 199 PHE A N 1
ATOM 1522 C CA . PHE A 1 199 ? 3.106 17.583 -7.024 1.00 75.88 199 PHE A CA 1
ATOM 1523 C C . PHE A 1 199 ? 2.966 16.341 -7.901 1.00 75.88 199 PHE A C 1
ATOM 1525 O O . PHE A 1 199 ? 2.442 15.303 -7.507 1.00 75.88 199 PHE A O 1
ATOM 1532 N N . TYR A 1 200 ? 3.526 16.454 -9.102 1.00 77.44 200 TYR A N 1
ATOM 1533 C CA . TYR A 1 200 ? 3.669 15.346 -10.043 1.00 77.44 200 TYR A CA 1
ATOM 1534 C C . TYR A 1 200 ? 4.560 14.213 -9.503 1.00 77.44 200 TYR A C 1
ATOM 1536 O O . TYR A 1 200 ? 4.410 13.064 -9.904 1.00 77.44 200 TYR A O 1
ATOM 1544 N N . SER A 1 201 ? 5.506 14.558 -8.628 1.00 77.31 201 SER A N 1
ATOM 1545 C CA . SER A 1 201 ? 6.530 13.677 -8.074 1.00 77.31 201 SER A CA 1
ATOM 1546 C C . SER A 1 201 ? 6.351 13.474 -6.572 1.00 77.31 201 SER A C 1
ATOM 1548 O O . SER A 1 201 ? 5.728 14.290 -5.893 1.00 77.31 201 SER A O 1
ATOM 1550 N N . HIS A 1 202 ? 7.000 12.436 -6.056 1.00 78.56 202 HIS A N 1
ATOM 1551 C CA . HIS A 1 202 ? 7.022 12.106 -4.635 1.00 78.56 202 HIS A CA 1
ATOM 1552 C C . HIS A 1 202 ? 8.134 12.839 -3.885 1.00 78.56 202 HIS A C 1
ATOM 1554 O O . HIS A 1 202 ? 9.068 13.388 -4.480 1.00 78.56 202 HIS A O 1
ATOM 1560 N N . THR A 1 203 ? 8.020 12.859 -2.560 1.00 77.44 203 THR A N 1
ATOM 1561 C CA . THR A 1 203 ? 9.058 13.412 -1.686 1.00 77.44 203 THR A CA 1
ATOM 1562 C C . THR A 1 203 ? 10.347 12.589 -1.766 1.00 77.44 203 THR A C 1
ATOM 1564 O O . THR A 1 203 ? 10.308 11.383 -1.984 1.00 77.44 203 THR A O 1
ATOM 1567 N N . TYR A 1 204 ? 11.513 13.200 -1.517 1.00 78.25 204 TYR A N 1
ATOM 1568 C CA . TYR A 1 204 ? 12.767 12.431 -1.437 1.00 78.25 204 TYR A CA 1
ATOM 1569 C C . TYR A 1 204 ? 12.726 11.352 -0.345 1.00 78.25 204 TYR A C 1
ATOM 1571 O O . TYR A 1 204 ? 13.344 10.309 -0.514 1.00 78.25 204 TYR A O 1
ATOM 1579 N N . SER A 1 205 ? 11.982 11.569 0.748 1.00 78.56 205 SER A N 1
ATOM 1580 C CA . SER A 1 205 ? 11.804 10.549 1.790 1.00 78.56 205 SER A CA 1
ATOM 1581 C C . SER A 1 205 ? 11.156 9.275 1.258 1.00 78.56 205 SER A C 1
ATOM 1583 O O . SER A 1 205 ? 11.579 8.200 1.650 1.00 78.56 205 SER A O 1
ATOM 1585 N N . PHE A 1 206 ? 10.222 9.384 0.308 1.00 79.94 206 PHE A N 1
ATOM 1586 C CA . PHE A 1 206 ? 9.561 8.227 -0.298 1.00 79.94 206 PHE A CA 1
ATOM 1587 C C . PHE A 1 206 ? 10.547 7.259 -0.971 1.00 79.94 206 PHE A C 1
ATOM 1589 O O . PHE A 1 206 ? 10.301 6.064 -1.052 1.00 79.94 206 PHE A O 1
ATOM 1596 N N . MET A 1 207 ? 11.693 7.762 -1.438 1.00 77.06 207 MET A N 1
ATOM 1597 C CA . MET A 1 207 ? 12.705 6.941 -2.105 1.00 77.06 207 MET A CA 1
ATOM 1598 C C . MET A 1 207 ? 13.427 5.971 -1.171 1.00 77.06 207 MET A C 1
ATOM 1600 O O . MET A 1 207 ? 14.069 5.036 -1.651 1.00 77.06 207 MET A O 1
ATOM 1604 N N . HIS A 1 208 ? 13.402 6.242 0.131 1.00 78.94 208 HIS A N 1
ATOM 1605 C CA . HIS A 1 208 ? 14.241 5.557 1.107 1.00 78.94 208 HIS A CA 1
ATOM 1606 C C . HIS A 1 208 ? 13.510 4.464 1.887 1.00 78.94 208 HIS A C 1
ATOM 1608 O O . HIS A 1 208 ? 14.179 3.707 2.586 1.00 78.94 208 HIS A O 1
ATOM 1614 N N . GLY A 1 209 ? 12.198 4.334 1.693 1.00 79.50 209 GLY A N 1
ATOM 1615 C CA . GLY A 1 209 ? 11.388 3.318 2.343 1.00 79.50 209 GLY A CA 1
ATOM 1616 C C . GLY A 1 209 ? 11.050 2.095 1.514 1.00 79.50 209 GLY A C 1
ATOM 1617 O O . GLY A 1 209 ? 11.283 2.056 0.298 1.00 79.50 209 GLY A O 1
ATOM 1618 N N . PRO A 1 210 ? 10.432 1.094 2.161 1.00 84.62 210 PRO A N 1
ATOM 1619 C CA . PRO A 1 210 ? 9.801 -0.018 1.469 1.00 84.62 210 PRO A CA 1
ATOM 1620 C C . PRO A 1 210 ? 8.570 0.455 0.691 1.00 84.62 210 PRO A C 1
ATOM 1622 O O . PRO A 1 210 ? 7.751 1.206 1.206 1.00 84.62 210 PRO A O 1
ATOM 1625 N N . ALA A 1 211 ? 8.372 -0.055 -0.526 1.00 85.94 211 ALA A N 1
ATOM 1626 C CA . ALA A 1 211 ? 7.168 0.260 -1.299 1.00 85.94 211 ALA A CA 1
ATOM 1627 C C . ALA A 1 211 ? 5.966 -0.577 -0.828 1.00 85.94 211 ALA A C 1
ATOM 1629 O O . ALA A 1 211 ? 4.835 -0.095 -0.704 1.00 85.94 211 ALA A O 1
ATOM 1630 N N . LYS A 1 212 ? 6.211 -1.867 -0.585 1.00 90.00 212 LYS A N 1
ATOM 1631 C CA . LYS A 1 212 ? 5.217 -2.874 -0.220 1.00 90.00 212 LYS A CA 1
ATOM 1632 C C . LYS A 1 212 ? 5.838 -4.023 0.571 1.00 90.00 212 LYS A C 1
ATOM 1634 O O . LYS A 1 212 ? 7.053 -4.210 0.596 1.00 90.00 212 LYS A O 1
ATOM 1639 N N . HIS A 1 213 ? 4.970 -4.822 1.176 1.00 93.38 213 HIS A N 1
ATOM 1640 C CA . HIS A 1 213 ? 5.319 -6.025 1.918 1.00 93.38 213 HIS A CA 1
ATOM 1641 C C . HIS A 1 213 ? 4.470 -7.208 1.458 1.00 93.38 213 HIS A C 1
ATOM 1643 O 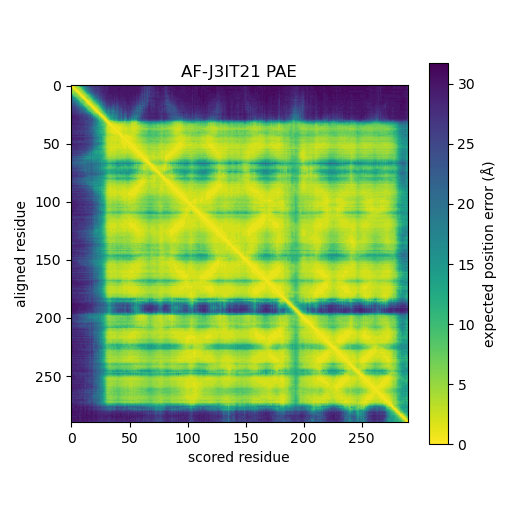O . HIS A 1 213 ? 3.329 -7.029 1.027 1.00 93.38 213 HIS A O 1
ATOM 1649 N N . ALA A 1 214 ? 5.017 -8.417 1.591 1.00 95.00 214 ALA A N 1
ATOM 1650 C CA . ALA A 1 214 ? 4.273 -9.664 1.471 1.00 95.00 214 ALA A CA 1
ATOM 1651 C C . ALA A 1 214 ? 4.188 -10.343 2.842 1.00 95.00 214 ALA A C 1
ATOM 1653 O O . ALA A 1 214 ? 5.217 -10.623 3.456 1.00 95.00 214 ALA A O 1
ATOM 1654 N N . GLY A 1 215 ? 2.980 -10.620 3.326 1.00 96.31 215 GLY A N 1
ATOM 1655 C CA . GLY A 1 215 ? 2.786 -11.266 4.621 1.00 96.31 215 GLY A CA 1
ATOM 1656 C C . GLY A 1 215 ? 1.396 -11.048 5.196 1.00 96.31 215 GLY A C 1
ATOM 1657 O O . GLY A 1 215 ? 0.406 -11.040 4.462 1.00 96.31 215 GLY A O 1
ATOM 1658 N N . ALA A 1 216 ? 1.333 -10.883 6.514 1.00 98.19 216 ALA A N 1
ATOM 1659 C CA . ALA A 1 216 ? 0.110 -10.575 7.240 1.00 98.19 216 ALA A CA 1
ATOM 1660 C C . ALA A 1 216 ? 0.301 -9.342 8.131 1.00 98.19 216 ALA A C 1
ATOM 1662 O O . ALA A 1 216 ? 1.352 -9.184 8.749 1.00 98.19 216 ALA A O 1
ATOM 1663 N N . LEU A 1 217 ? -0.724 -8.498 8.223 1.00 98.00 217 LEU A N 1
ATOM 1664 C CA . LEU A 1 217 ? -0.772 -7.324 9.090 1.00 98.00 217 LEU A CA 1
ATOM 1665 C C . LEU A 1 217 ? -2.113 -7.304 9.820 1.00 98.00 217 LEU A C 1
ATOM 1667 O O . LEU A 1 217 ? -3.168 -7.278 9.189 1.00 98.00 217 LEU A O 1
ATOM 1671 N N . TYR A 1 218 ? -2.065 -7.322 11.146 1.00 98.12 218 TYR A N 1
ATOM 1672 C CA . TYR A 1 218 ? -3.232 -7.161 11.999 1.00 98.12 218 TYR A CA 1
ATOM 1673 C C . TYR A 1 218 ? -3.277 -5.733 12.532 1.00 98.12 218 TYR A C 1
ATOM 1675 O O . TYR A 1 218 ? -2.325 -5.290 13.173 1.00 98.12 218 TYR A O 1
ATOM 1683 N N . SER A 1 219 ? -4.383 -5.036 12.301 1.00 97.25 219 SER A N 1
ATOM 1684 C CA . SER A 1 219 ? -4.607 -3.662 12.750 1.00 97.25 219 SER A CA 1
ATOM 1685 C C . SER A 1 219 ? -5.822 -3.618 13.668 1.00 97.25 219 SER A C 1
ATOM 1687 O O . SER A 1 219 ? -6.830 -4.267 13.409 1.00 97.25 219 SER A O 1
ATOM 1689 N N . LEU A 1 220 ? -5.761 -2.842 14.745 1.00 96.25 220 LEU A N 1
ATOM 1690 C CA . LEU A 1 220 ? -6.883 -2.678 15.669 1.00 96.25 220 LEU A CA 1
ATOM 1691 C C . LEU A 1 220 ? -7.025 -1.235 16.129 1.00 96.25 220 LEU A C 1
ATOM 1693 O O . LEU A 1 220 ? -6.044 -0.497 16.218 1.00 96.25 220 LEU A O 1
ATOM 1697 N N . LYS A 1 221 ? -8.252 -0.859 16.480 1.00 95.75 221 LYS A N 1
ATOM 1698 C CA . LYS A 1 221 ? -8.597 0.400 17.138 1.00 95.75 221 LYS A CA 1
ATOM 1699 C C . LYS A 1 221 ? -9.012 0.108 18.558 1.00 95.75 221 LYS A C 1
ATOM 1701 O O . LYS A 1 221 ? -9.989 -0.598 18.763 1.00 95.75 221 LYS A O 1
ATOM 1706 N N . LEU A 1 222 ? -8.339 0.718 19.526 1.00 94.31 222 LEU A N 1
ATOM 1707 C CA . LEU A 1 222 ? -8.765 0.614 20.912 1.00 94.31 222 LEU A CA 1
ATOM 1708 C C . LEU A 1 222 ? -10.119 1.307 21.128 1.00 94.31 222 LEU A C 1
ATOM 1710 O O . LEU A 1 222 ? -10.374 2.353 20.521 1.00 94.31 222 LEU A O 1
ATOM 1714 N N . PRO A 1 223 ? -10.982 0.772 22.014 1.00 91.06 223 PRO A N 1
ATOM 1715 C CA . PRO A 1 223 ? -12.257 1.400 22.321 1.00 91.06 223 PRO A CA 1
ATOM 1716 C C . PRO A 1 223 ? -12.045 2.808 22.882 1.00 91.06 223 PRO A C 1
ATOM 1718 O O . PRO A 1 223 ? -11.281 2.998 23.828 1.00 91.06 223 PRO A O 1
ATOM 1721 N N . SER A 1 224 ? -12.752 3.780 22.317 1.00 88.62 224 SER A N 1
ATOM 1722 C CA . SER A 1 224 ? -12.783 5.165 22.785 1.00 88.62 224 SER A CA 1
ATOM 1723 C C . SER A 1 224 ? -14.220 5.685 22.790 1.00 88.62 224 SER A C 1
ATOM 1725 O O . SER A 1 224 ? -15.080 5.170 22.063 1.00 88.62 224 SER A O 1
ATOM 1727 N N . ALA A 1 225 ? -14.513 6.672 23.637 1.00 86.19 225 ALA A N 1
ATOM 1728 C CA . ALA A 1 225 ? -15.837 7.281 23.668 1.00 86.19 225 ALA A CA 1
ATOM 1729 C C . ALA A 1 225 ? -16.046 8.217 22.457 1.00 86.19 225 ALA A C 1
ATOM 1731 O O . ALA A 1 225 ? -15.081 8.732 21.882 1.00 86.19 225 ALA A O 1
ATOM 1732 N N . PRO A 1 226 ? -17.302 8.478 22.045 1.00 84.00 226 PRO A N 1
ATOM 1733 C CA . PRO A 1 226 ? -17.582 9.458 21.001 1.00 84.00 226 PRO A CA 1
ATOM 1734 C C . PRO A 1 226 ? -16.982 10.830 21.339 1.00 84.00 226 PRO A C 1
ATOM 1736 O O . PRO A 1 226 ? -17.242 11.378 22.408 1.00 84.00 226 PRO A O 1
ATOM 1739 N N . GLY A 1 227 ? -16.205 11.391 20.411 1.00 86.38 227 GLY A N 1
ATOM 1740 C CA . GLY A 1 227 ? -15.531 12.680 20.595 1.00 86.38 227 GLY A CA 1
ATOM 1741 C C . GLY A 1 227 ? -14.157 12.601 21.269 1.00 86.38 227 GLY A C 1
ATOM 1742 O O . GLY A 1 227 ? -13.542 13.642 21.484 1.00 86.38 227 GLY A O 1
ATOM 1743 N N . GLU A 1 228 ? -13.653 11.404 21.573 1.00 91.94 228 GLU A N 1
ATOM 1744 C CA . GLU A 1 228 ? -12.281 11.208 22.046 1.00 91.94 228 GLU A CA 1
ATOM 1745 C C . GLU A 1 228 ? -11.304 10.942 20.896 1.00 91.94 228 GLU A C 1
ATOM 1747 O O . GLU A 1 228 ? -11.681 10.538 19.792 1.00 91.94 228 GLU A O 1
ATOM 1752 N N . SER A 1 229 ? -10.015 11.156 21.169 1.00 94.88 229 SER A N 1
ATOM 1753 C CA . SER A 1 229 ? -8.947 10.728 20.269 1.00 94.88 229 SER A CA 1
ATOM 1754 C C . SER A 1 229 ? -8.957 9.214 20.080 1.00 94.88 229 SER A C 1
ATOM 1756 O O . SER A 1 229 ? -9.391 8.462 20.953 1.00 94.88 229 SER A O 1
ATOM 1758 N N . MET A 1 230 ? -8.418 8.765 18.957 1.00 94.94 230 MET A N 1
ATOM 1759 C CA . MET A 1 230 ? -8.367 7.355 18.601 1.00 94.94 230 MET A CA 1
ATOM 1760 C C . MET A 1 230 ? -6.933 6.858 18.682 1.00 94.94 230 MET A C 1
ATOM 1762 O O . MET A 1 230 ? -6.006 7.541 18.245 1.00 94.94 230 MET A O 1
ATOM 1766 N N . LEU A 1 231 ? -6.770 5.658 19.229 1.00 96.25 231 LEU A N 1
ATOM 1767 C CA . LEU A 1 231 ? -5.493 4.966 19.296 1.00 96.25 231 LEU A CA 1
ATOM 1768 C C . LEU A 1 231 ? -5.625 3.625 18.584 1.00 96.25 231 LEU A C 1
ATOM 1770 O O . LEU A 1 231 ? -6.540 2.852 18.873 1.00 96.25 231 LEU A O 1
ATOM 1774 N N . GLY A 1 232 ? -4.725 3.373 17.644 1.00 96.00 232 GLY A N 1
ATOM 1775 C CA . GLY A 1 232 ? -4.630 2.123 16.915 1.00 96.00 232 GLY A CA 1
ATOM 1776 C C . GLY A 1 232 ? -3.255 1.493 17.053 1.00 96.00 232 GLY A C 1
ATOM 1777 O O . GLY A 1 232 ? -2.261 2.184 17.276 1.00 96.00 232 GLY A O 1
ATOM 1778 N N . PHE A 1 233 ? -3.229 0.175 16.917 1.00 96.94 233 PHE A N 1
ATOM 1779 C CA . PHE A 1 233 ? -2.017 -0.632 16.924 1.00 96.94 233 PHE A CA 1
ATOM 1780 C C . PHE A 1 233 ? -2.003 -1.520 15.692 1.00 96.94 233 PHE A C 1
ATOM 1782 O O . PHE A 1 233 ? -3.049 -2.040 15.300 1.00 96.94 233 PHE A O 1
ATOM 1789 N N . GLU A 1 234 ? -0.823 -1.712 15.117 1.00 96.88 234 GLU A N 1
ATOM 1790 C CA . GLU A 1 234 ? -0.611 -2.659 14.029 1.00 96.88 234 GLU A CA 1
ATOM 1791 C C . GLU A 1 234 ? 0.543 -3.592 14.374 1.00 96.88 234 GLU A C 1
ATOM 1793 O O . GLU A 1 234 ? 1.565 -3.149 14.898 1.00 96.88 234 GLU A O 1
ATOM 1798 N N . LEU A 1 235 ? 0.368 -4.877 14.082 1.00 97.69 235 LEU A N 1
ATOM 1799 C CA . LEU A 1 235 ? 1.394 -5.901 14.221 1.00 97.69 235 LEU A CA 1
ATOM 1800 C C . LEU A 1 235 ? 1.386 -6.774 12.971 1.00 97.69 235 LEU A C 1
ATOM 1802 O O . LEU A 1 235 ? 0.350 -7.332 12.610 1.00 97.69 235 LEU A O 1
ATOM 1806 N N . GLY A 1 236 ? 2.530 -6.902 12.313 1.00 97.38 236 GLY A N 1
ATOM 1807 C CA . GLY A 1 236 ? 2.660 -7.668 11.082 1.00 97.38 236 GLY A CA 1
ATOM 1808 C C . GLY A 1 236 ? 3.852 -8.604 11.090 1.00 97.38 236 GLY A C 1
ATOM 1809 O O . GLY A 1 236 ? 4.831 -8.366 11.789 1.00 97.38 236 GLY A O 1
ATOM 1810 N N . VAL A 1 237 ? 3.753 -9.661 10.290 1.00 96.62 237 VAL A N 1
ATOM 1811 C CA . VAL A 1 237 ? 4.851 -10.575 9.965 1.00 96.62 237 VAL A CA 1
ATOM 1812 C C . VAL A 1 237 ? 4.947 -10.631 8.447 1.00 96.62 237 VAL A C 1
ATOM 1814 O O . VAL A 1 237 ? 3.974 -10.997 7.780 1.00 96.62 237 VAL A O 1
ATOM 1817 N N . VAL A 1 238 ? 6.090 -10.231 7.899 1.00 95.00 238 VAL A N 1
ATOM 1818 C CA . VAL A 1 238 ? 6.289 -10.014 6.462 1.00 95.00 238 VAL A CA 1
ATOM 1819 C C . VAL A 1 238 ? 7.640 -10.554 5.995 1.00 95.00 238 VAL A C 1
ATOM 1821 O O . VAL A 1 238 ? 8.528 -10.787 6.796 1.00 95.00 238 VAL A O 1
ATOM 1824 N N . GLN A 1 239 ? 7.815 -10.746 4.691 1.00 92.19 239 GLN A N 1
ATOM 1825 C CA . GLN A 1 239 ? 9.068 -11.230 4.081 1.00 92.19 239 GLN A CA 1
ATOM 1826 C C . GLN A 1 239 ? 10.134 -10.125 3.899 1.00 92.19 239 GLN A C 1
ATOM 1828 O O . GLN A 1 239 ? 11.100 -10.294 3.160 1.00 92.19 239 GLN A O 1
ATOM 1833 N N . GLY A 1 240 ? 9.922 -8.956 4.506 1.00 87.88 240 GLY A N 1
ATOM 1834 C CA . GLY A 1 240 ? 10.772 -7.774 4.377 1.00 87.88 240 GLY A CA 1
ATOM 1835 C C . GLY A 1 240 ? 10.327 -6.784 3.303 1.00 87.88 240 GLY A C 1
ATOM 1836 O O . GLY A 1 240 ? 9.128 -6.608 3.052 1.00 87.88 240 GLY A O 1
ATOM 1837 N N . TRP A 1 241 ? 11.285 -6.056 2.728 1.00 87.88 241 TRP A N 1
ATOM 1838 C CA . TRP A 1 241 ? 11.035 -4.913 1.843 1.00 87.88 241 TRP A CA 1
ATOM 1839 C C . TRP A 1 241 ? 10.890 -5.372 0.399 1.00 87.88 241 TRP A C 1
ATOM 1841 O O . TRP A 1 241 ? 11.855 -5.843 -0.189 1.00 87.88 241 TRP A O 1
ATOM 1851 N N . ASN A 1 242 ? 9.702 -5.208 -0.191 1.00 87.06 242 ASN A N 1
ATOM 1852 C CA . ASN A 1 242 ? 9.443 -5.584 -1.585 1.00 87.06 242 ASN A CA 1
ATOM 1853 C C . ASN A 1 242 ? 9.798 -7.047 -1.917 1.00 87.06 242 ASN A C 1
ATOM 1855 O O . ASN A 1 242 ? 10.088 -7.364 -3.066 1.00 87.06 242 ASN A O 1
ATOM 1859 N N . ASN A 1 243 ? 9.732 -7.953 -0.942 1.00 88.81 243 ASN A N 1
ATOM 1860 C CA . ASN A 1 243 ? 10.135 -9.348 -1.100 1.00 88.81 243 ASN A CA 1
ATOM 1861 C C . ASN A 1 243 ? 8.933 -10.285 -0.983 1.00 88.81 243 ASN A C 1
ATOM 1863 O O . ASN A 1 243 ? 8.082 -10.104 -0.113 1.00 88.81 243 ASN A O 1
ATOM 1867 N N . LEU A 1 244 ? 8.876 -11.308 -1.839 1.00 87.88 244 LEU A N 1
ATOM 1868 C CA . LEU A 1 244 ? 8.080 -12.518 -1.592 1.00 87.88 244 LEU A CA 1
ATOM 1869 C C . LEU A 1 244 ? 8.963 -13.674 -1.109 1.00 87.88 244 LEU A C 1
ATOM 1871 O O . LEU A 1 244 ? 8.495 -14.557 -0.394 1.00 87.88 244 LEU A O 1
ATOM 1875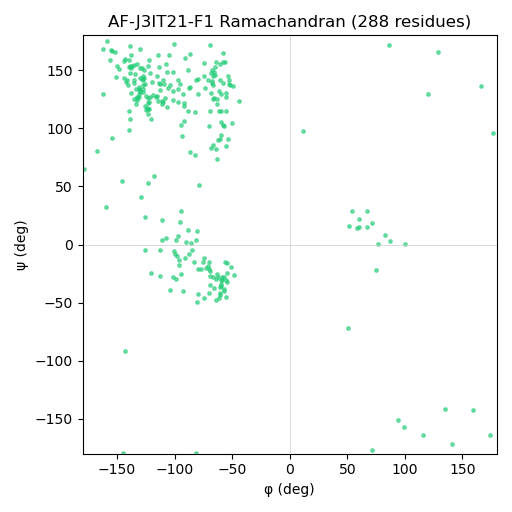 N N . GLN A 1 245 ? 10.230 -13.655 -1.511 1.00 84.44 245 GLN A N 1
ATOM 1876 C CA . GLN A 1 245 ? 11.272 -14.564 -1.058 1.00 84.44 245 GLN A CA 1
ATOM 1877 C C . GLN A 1 245 ? 12.299 -13.734 -0.293 1.00 84.44 245 GLN A C 1
ATOM 1879 O O . GLN A 1 245 ? 12.820 -12.771 -0.846 1.00 84.44 245 GLN A O 1
ATOM 1884 N N . ASP A 1 246 ? 12.581 -14.077 0.959 1.00 77.69 246 ASP A N 1
ATOM 1885 C CA . ASP A 1 246 ? 13.658 -13.430 1.702 1.00 77.69 246 ASP A CA 1
ATOM 1886 C C . ASP A 1 246 ? 14.974 -14.212 1.518 1.00 77.69 246 ASP A C 1
ATOM 1888 O O . ASP A 1 246 ? 15.020 -15.401 1.851 1.00 77.69 246 ASP A O 1
ATOM 1892 N N . PRO A 1 247 ? 16.053 -13.590 1.001 1.00 71.81 247 PRO A N 1
ATOM 1893 C CA . PRO A 1 247 ? 17.365 -14.225 0.886 1.00 71.81 247 PRO A CA 1
ATOM 1894 C C . PRO A 1 247 ? 17.909 -14.782 2.209 1.00 71.81 247 PRO A C 1
ATOM 1896 O O . PRO A 1 247 ? 18.618 -15.794 2.196 1.00 71.81 247 PRO A O 1
ATOM 1899 N N . ASN A 1 248 ? 17.563 -14.161 3.341 1.00 78.19 248 ASN A N 1
ATOM 1900 C CA . ASN A 1 248 ? 18.005 -14.585 4.670 1.00 78.19 248 ASN A CA 1
ATOM 1901 C C . ASN A 1 248 ? 17.080 -15.635 5.313 1.00 78.19 248 ASN A C 1
ATOM 1903 O O . ASN A 1 248 ? 17.479 -16.276 6.281 1.00 78.19 248 ASN A O 1
ATOM 1907 N N . HIS A 1 249 ? 15.927 -15.918 4.697 1.00 80.69 249 HIS A N 1
ATOM 1908 C CA . HIS A 1 249 ? 14.901 -16.864 5.149 1.00 80.69 249 HIS A CA 1
ATOM 1909 C C . HIS A 1 249 ? 14.284 -16.534 6.523 1.00 80.69 249 HIS A C 1
ATOM 1911 O O . HIS A 1 249 ? 13.697 -17.421 7.152 1.00 80.69 249 HIS A O 1
ATOM 1917 N N . ASP A 1 250 ? 14.361 -15.274 6.957 1.00 84.81 250 ASP A N 1
ATOM 1918 C CA . ASP A 1 250 ? 13.853 -14.789 8.237 1.00 84.81 250 ASP A CA 1
ATOM 1919 C C . ASP A 1 250 ? 12.731 -13.760 8.001 1.00 84.81 250 ASP A C 1
ATOM 1921 O O . ASP A 1 250 ? 12.918 -12.788 7.275 1.00 84.81 250 ASP A O 1
ATOM 1925 N N . PRO A 1 251 ? 11.537 -13.922 8.599 1.00 89.44 251 PRO A N 1
ATOM 1926 C CA . PRO A 1 251 ? 10.495 -12.917 8.464 1.00 89.44 251 PRO A CA 1
ATOM 1927 C C . PRO A 1 251 ? 10.795 -11.675 9.314 1.00 89.44 251 PRO A C 1
ATOM 1929 O O . PRO A 1 251 ? 11.246 -11.772 10.457 1.00 89.44 251 PRO A O 1
ATOM 1932 N N . ASP A 1 252 ? 10.406 -10.518 8.792 1.00 91.88 252 ASP A N 1
ATOM 1933 C CA . ASP A 1 252 ? 10.421 -9.242 9.493 1.00 91.88 252 ASP A CA 1
ATOM 1934 C C . ASP A 1 252 ? 9.104 -9.021 10.248 1.00 91.88 252 ASP A C 1
ATOM 1936 O O . ASP A 1 252 ? 8.024 -9.462 9.840 1.00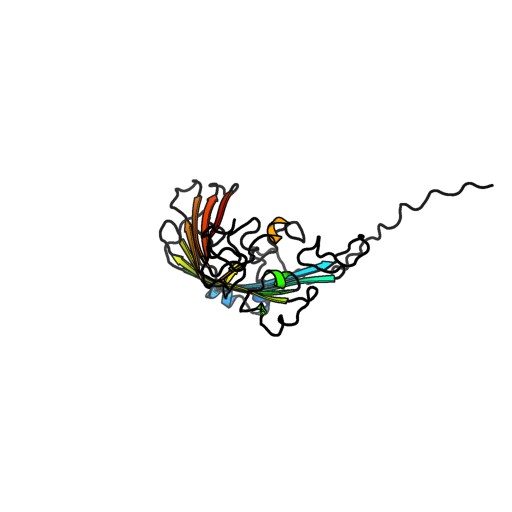 91.88 252 ASP A O 1
ATOM 1940 N N . VAL A 1 253 ? 9.185 -8.284 11.351 1.00 94.94 253 VAL A N 1
ATOM 1941 C CA . VAL A 1 253 ? 8.053 -7.891 12.187 1.00 94.94 253 VAL A CA 1
ATOM 1942 C C . VAL A 1 253 ? 7.786 -6.404 12.018 1.00 94.94 253 VAL A C 1
ATOM 1944 O O . VAL A 1 253 ? 8.669 -5.586 12.249 1.00 94.94 253 VAL A O 1
ATOM 1947 N N . ILE A 1 254 ? 6.551 -6.046 11.678 1.00 95.50 254 ILE A N 1
ATOM 1948 C CA . ILE A 1 254 ? 6.075 -4.658 11.671 1.00 95.50 254 ILE A CA 1
ATOM 1949 C C . ILE A 1 254 ? 5.348 -4.386 12.984 1.00 95.50 254 ILE A C 1
ATOM 1951 O O . ILE A 1 254 ? 4.498 -5.183 13.376 1.00 95.50 254 ILE A O 1
ATOM 1955 N N . ALA A 1 255 ? 5.632 -3.263 13.637 1.00 96.38 255 ALA A N 1
ATOM 1956 C CA . ALA A 1 255 ? 4.921 -2.826 14.833 1.00 96.38 255 ALA A CA 1
ATOM 1957 C C . ALA A 1 255 ? 4.691 -1.315 14.791 1.00 96.38 255 ALA A C 1
ATOM 1959 O O . ALA A 1 255 ? 5.643 -0.542 14.871 1.00 96.38 255 ALA A O 1
ATOM 1960 N N . ASN A 1 256 ? 3.425 -0.901 14.716 1.00 95.62 256 ASN A N 1
ATOM 1961 C CA . ASN A 1 256 ? 3.061 0.509 14.599 1.00 95.62 256 ASN A CA 1
ATOM 1962 C C . ASN A 1 256 ? 2.062 0.931 15.676 1.00 95.62 256 ASN A C 1
ATOM 1964 O O . ASN A 1 256 ? 1.205 0.154 16.108 1.00 95.62 256 ASN A O 1
ATOM 1968 N N . VAL A 1 257 ? 2.133 2.203 16.058 1.00 96.25 257 VAL A N 1
ATOM 1969 C CA . VAL A 1 257 ? 1.156 2.880 16.911 1.00 96.25 257 VAL A CA 1
ATOM 1970 C C . VAL A 1 257 ? 0.659 4.118 16.188 1.00 96.25 257 VAL A C 1
ATOM 1972 O O . VAL A 1 257 ? 1.448 4.959 15.767 1.00 96.25 257 VAL A O 1
ATOM 1975 N N . ARG A 1 258 ? -0.662 4.244 16.080 1.00 94.19 258 ARG A N 1
ATOM 1976 C CA . ARG A 1 258 ? -1.316 5.317 15.332 1.00 94.19 258 ARG A CA 1
ATOM 1977 C C . ARG A 1 258 ? -2.259 6.084 16.232 1.00 94.19 258 ARG A C 1
ATOM 1979 O O . ARG A 1 258 ? -3.283 5.554 16.661 1.00 94.19 258 ARG A O 1
ATOM 1986 N N . TRP A 1 259 ? -1.938 7.338 16.510 1.00 95.06 259 TRP A N 1
ATOM 1987 C CA . TRP A 1 259 ? -2.824 8.243 17.228 1.00 95.06 259 TRP A CA 1
ATOM 1988 C C . TRP A 1 259 ? -3.474 9.229 16.261 1.00 95.06 259 TRP A C 1
ATOM 1990 O O . TRP A 1 259 ? -2.825 9.773 15.364 1.00 95.06 259 TRP A O 1
ATOM 2000 N N . ARG A 1 260 ? -4.770 9.464 16.443 1.00 93.31 260 ARG A N 1
ATOM 2001 C CA . ARG A 1 260 ? -5.560 10.420 15.662 1.00 93.31 260 ARG A CA 1
ATOM 2002 C C . ARG A 1 260 ? -6.359 11.298 16.619 1.00 93.31 260 ARG A C 1
ATOM 2004 O O . ARG A 1 260 ? -6.967 10.787 17.564 1.00 93.31 260 ARG A O 1
ATOM 2011 N N . SER A 1 261 ? -6.395 12.605 16.377 1.00 93.56 261 SER A N 1
ATOM 2012 C CA . SER A 1 261 ? -7.276 13.510 17.118 1.00 93.56 261 SER A CA 1
ATOM 2013 C C . SER A 1 261 ? -8.750 13.175 16.857 1.00 93.56 261 SER A C 1
ATOM 2015 O O . SER A 1 261 ? -9.100 12.558 15.849 1.00 93.56 261 SER A O 1
ATOM 2017 N N . ALA A 1 262 ? -9.636 13.568 17.775 1.00 91.69 262 ALA A N 1
ATOM 2018 C CA . ALA A 1 262 ? -11.069 13.265 17.686 1.00 91.69 262 ALA A CA 1
ATOM 2019 C C . ALA A 1 262 ? -11.735 13.834 16.418 1.00 91.69 262 ALA A C 1
ATOM 2021 O O . ALA A 1 262 ? -12.651 13.235 15.862 1.00 91.69 262 ALA A O 1
ATOM 2022 N N . ASP A 1 263 ? -11.257 14.995 15.974 1.00 89.75 263 ASP A N 1
ATOM 2023 C CA . ASP A 1 263 ? -11.685 15.711 14.771 1.00 89.75 263 ASP A CA 1
ATOM 2024 C C . ASP A 1 263 ? -10.883 15.320 13.517 1.00 89.75 263 ASP A C 1
ATOM 2026 O O . ASP A 1 263 ? -11.108 15.884 12.449 1.00 89.75 263 ASP A O 1
ATOM 2030 N N . PHE A 1 264 ? -9.948 14.371 13.646 1.00 88.25 264 PHE A N 1
ATOM 2031 C CA . PHE A 1 264 ? -9.068 13.890 12.580 1.00 88.25 264 PHE A CA 1
ATOM 2032 C C . PHE A 1 264 ? -8.150 14.959 11.951 1.00 88.25 264 PHE A C 1
ATOM 2034 O O . PHE A 1 264 ? -7.579 14.734 10.887 1.00 88.25 264 PHE A O 1
ATOM 2041 N N . SER A 1 265 ? -7.985 16.119 12.599 1.00 88.88 265 SER A N 1
ATOM 2042 C CA . SER A 1 265 ? -7.141 17.220 12.111 1.00 88.88 265 SER A CA 1
ATOM 2043 C C . SER A 1 265 ? -5.647 17.018 12.374 1.00 88.88 265 SER A C 1
ATOM 2045 O O . SER A 1 265 ? -4.818 17.646 11.721 1.00 88.88 265 SER A O 1
ATOM 2047 N N . THR A 1 266 ? -5.293 16.170 13.343 1.00 90.12 266 THR A N 1
ATOM 2048 C CA . THR A 1 266 ? -3.911 15.913 13.759 1.00 90.12 266 THR A CA 1
ATOM 2049 C C . THR A 1 266 ? -3.680 14.420 13.936 1.00 90.12 266 THR A C 1
ATOM 2051 O O . THR A 1 266 ? -4.524 13.706 14.484 1.00 90.12 266 THR A O 1
ATOM 2054 N N . TRP A 1 267 ? -2.501 13.950 13.537 1.00 90.31 267 TRP A N 1
ATOM 2055 C CA . TRP A 1 267 ? -2.079 12.574 13.746 1.00 90.31 267 TRP A CA 1
ATOM 2056 C C . TRP A 1 267 ? -0.627 12.482 14.201 1.00 90.31 267 TRP A C 1
ATOM 2058 O O . TRP A 1 267 ? 0.186 13.366 13.942 1.00 90.31 267 TRP A O 1
ATOM 2068 N N . ILE A 1 268 ? -0.333 11.397 14.912 1.00 91.94 268 ILE A N 1
ATOM 2069 C CA . ILE A 1 268 ? 1.018 10.986 15.281 1.00 91.94 268 ILE A CA 1
ATOM 2070 C C . ILE A 1 268 ? 1.114 9.502 14.954 1.00 91.94 268 ILE A C 1
ATOM 2072 O O . ILE A 1 268 ? 0.285 8.718 15.421 1.00 91.94 268 ILE A O 1
ATOM 2076 N N . ASP A 1 269 ? 2.122 9.137 14.174 1.00 91.00 269 ASP A N 1
ATOM 2077 C CA . ASP A 1 269 ? 2.423 7.759 13.817 1.00 91.00 269 ASP A CA 1
ATOM 2078 C C . ASP A 1 269 ? 3.815 7.399 14.337 1.00 91.00 269 ASP A C 1
ATOM 2080 O O . ASP A 1 269 ? 4.781 8.141 14.151 1.00 91.00 269 ASP A O 1
ATOM 2084 N N . TRP A 1 270 ? 3.896 6.280 15.050 1.00 92.94 270 TRP A N 1
ATOM 2085 C CA . TRP A 1 270 ? 5.148 5.609 15.365 1.00 92.94 270 TRP A CA 1
ATOM 2086 C C . TRP A 1 270 ? 5.172 4.309 14.581 1.00 92.94 270 TRP A C 1
ATOM 2088 O O . TRP A 1 270 ? 4.264 3.489 14.719 1.00 92.94 270 TRP A O 1
ATOM 2098 N N . GLU A 1 271 ? 6.186 4.155 13.743 1.00 91.31 271 GLU A N 1
ATOM 2099 C CA . GLU A 1 271 ? 6.239 3.123 12.717 1.00 91.31 271 GLU A CA 1
ATOM 2100 C C . GLU A 1 271 ? 7.574 2.406 12.790 1.00 91.31 271 GLU A C 1
ATOM 2102 O O . GLU A 1 271 ? 8.624 3.038 12.942 1.00 91.31 271 GLU A O 1
ATOM 2107 N N . ASN A 1 272 ? 7.535 1.078 12.747 1.00 91.44 272 ASN A N 1
ATOM 2108 C CA . ASN A 1 272 ? 8.738 0.286 12.903 1.00 91.44 272 ASN A CA 1
ATOM 2109 C C . ASN A 1 272 ? 8.648 -1.043 12.160 1.00 91.44 272 ASN A C 1
ATOM 2111 O O . ASN A 1 272 ? 7.598 -1.690 12.128 1.00 91.44 272 ASN A O 1
ATOM 2115 N N . ILE A 1 273 ? 9.785 -1.460 11.614 1.00 90.50 273 ILE A N 1
ATOM 2116 C CA . ILE A 1 273 ? 10.009 -2.799 11.094 1.00 90.50 273 ILE A CA 1
ATOM 2117 C C . ILE A 1 273 ? 11.316 -3.325 11.675 1.00 90.50 273 ILE A C 1
ATOM 2119 O O . ILE A 1 273 ? 12.316 -2.617 11.713 1.00 90.50 273 ILE A O 1
ATOM 2123 N N . TYR A 1 274 ? 11.289 -4.556 12.166 1.00 88.88 274 TYR A N 1
ATOM 2124 C CA . TYR A 1 274 ? 12.431 -5.217 12.774 1.00 88.88 274 TYR A CA 1
ATOM 2125 C C . TYR A 1 274 ? 12.599 -6.599 12.165 1.00 88.88 274 TYR A C 1
ATOM 2127 O O . TYR A 1 274 ? 11.675 -7.410 12.202 1.00 88.88 274 TYR A O 1
ATOM 2135 N N . GLY A 1 275 ? 13.794 -6.895 11.678 1.00 83.62 275 GLY A N 1
ATOM 2136 C CA . GLY A 1 275 ? 14.146 -8.221 11.200 1.00 83.62 275 GLY A CA 1
ATOM 2137 C C . GLY A 1 275 ? 15.525 -8.235 10.561 1.00 83.62 275 GLY A C 1
ATOM 2138 O O . GLY A 1 275 ? 16.326 -7.334 10.813 1.00 83.62 275 GLY A O 1
ATOM 2139 N N . ASN A 1 276 ? 15.795 -9.295 9.807 1.00 75.88 276 ASN A N 1
ATOM 2140 C CA . ASN A 1 276 ? 17.074 -9.572 9.155 1.00 75.88 276 ASN A CA 1
ATOM 2141 C C . ASN A 1 276 ? 16.854 -9.592 7.638 1.00 75.88 276 ASN A C 1
ATOM 2143 O O . ASN A 1 276 ? 17.058 -10.609 6.979 1.00 75.88 276 ASN A O 1
ATOM 2147 N N . GLY A 1 277 ? 16.370 -8.477 7.094 1.00 66.38 277 GLY A N 1
ATOM 2148 C CA . GLY A 1 277 ? 15.962 -8.397 5.695 1.00 66.38 277 GLY A CA 1
ATOM 2149 C C . GLY A 1 277 ? 17.140 -8.468 4.717 1.00 66.38 277 GLY A C 1
ATOM 2150 O O . GLY A 1 277 ? 18.304 -8.358 5.093 1.00 66.38 277 GLY A O 1
ATOM 2151 N N . ALA A 1 278 ? 16.841 -8.581 3.421 1.00 58.41 278 ALA A N 1
ATOM 2152 C CA . ALA A 1 278 ? 17.812 -8.751 2.327 1.00 58.41 278 ALA A CA 1
ATOM 2153 C C . ALA A 1 278 ? 18.998 -7.749 2.273 1.00 58.41 278 ALA A C 1
ATOM 2155 O O . ALA A 1 278 ? 19.991 -8.018 1.594 1.00 58.41 278 ALA A O 1
ATOM 2156 N N . GLY A 1 279 ? 18.897 -6.588 2.934 1.00 54.84 279 GLY A N 1
ATOM 2157 C CA . GLY A 1 279 ? 19.967 -5.584 3.035 1.00 54.84 279 GLY A CA 1
ATOM 2158 C C . GLY A 1 279 ? 20.891 -5.748 4.248 1.00 54.84 279 GLY A C 1
ATOM 2159 O O . GLY A 1 279 ? 21.955 -5.122 4.294 1.00 54.84 279 GLY A O 1
ATOM 2160 N N . ASP A 1 280 ? 20.522 -6.597 5.207 1.00 56.03 280 ASP A N 1
ATOM 2161 C CA . ASP A 1 280 ? 21.268 -6.794 6.440 1.00 56.03 280 ASP A CA 1
ATOM 2162 C C . ASP A 1 280 ? 22.424 -7.768 6.224 1.00 56.03 280 ASP A C 1
ATOM 2164 O O . ASP A 1 280 ? 22.276 -8.958 5.958 1.00 56.03 280 ASP A O 1
ATOM 2168 N N . SER A 1 281 ? 23.636 -7.231 6.353 1.00 46.25 281 SER A N 1
ATOM 2169 C CA . SER A 1 281 ? 24.896 -7.979 6.256 1.00 46.25 281 SER A CA 1
ATOM 2170 C C . SER A 1 281 ? 25.332 -8.557 7.612 1.00 46.25 281 SER A C 1
ATOM 2172 O O . SER A 1 281 ? 26.463 -9.018 7.767 1.00 46.25 281 SER A O 1
ATOM 2174 N N . PHE A 1 282 ? 24.432 -8.540 8.601 1.00 47.22 282 PHE A N 1
ATOM 2175 C CA . PHE A 1 282 ? 24.723 -8.781 10.013 1.00 47.22 282 PHE A CA 1
ATOM 2176 C C . PHE A 1 282 ? 23.807 -9.834 10.645 1.00 47.22 282 PHE A C 1
ATOM 2178 O O . PHE A 1 282 ? 23.423 -9.684 11.806 1.00 47.22 282 PHE A O 1
ATOM 2185 N N . ALA A 1 283 ? 23.507 -10.923 9.930 1.00 47.94 283 ALA A N 1
ATOM 2186 C CA . ALA A 1 283 ? 22.739 -12.054 10.469 1.00 47.94 283 ALA A CA 1
ATOM 2187 C C . ALA A 1 283 ? 23.257 -12.544 11.848 1.00 47.94 283 ALA A C 1
ATOM 2189 O O . ALA A 1 283 ? 22.495 -13.054 12.663 1.00 47.94 283 ALA A O 1
ATOM 2190 N N . GLU A 1 284 ? 24.543 -12.333 12.164 1.00 46.19 284 GLU A N 1
ATOM 2191 C CA . GLU A 1 284 ? 25.141 -12.696 13.457 1.00 46.19 284 GLU A CA 1
ATOM 2192 C C . GLU A 1 284 ? 24.931 -11.674 14.598 1.00 46.19 284 GLU A C 1
ATOM 2194 O O . GLU A 1 284 ? 25.142 -12.020 15.760 1.00 46.19 284 GLU A O 1
ATOM 2199 N N . CYS A 1 285 ? 24.512 -10.430 14.329 1.00 46.19 285 CYS A N 1
ATOM 2200 C CA . CYS A 1 285 ? 24.498 -9.366 15.347 1.00 46.19 285 CYS A CA 1
ATOM 2201 C C . CYS A 1 285 ? 23.146 -9.150 16.049 1.00 46.19 285 CYS A C 1
ATOM 2203 O O . CYS A 1 285 ? 23.125 -8.453 17.061 1.00 46.19 285 CYS A O 1
ATOM 2205 N N . SER A 1 286 ? 22.024 -9.704 15.561 1.00 41.84 286 SER A N 1
ATOM 2206 C CA . SER A 1 286 ? 20.665 -9.484 16.128 1.00 41.84 286 SER A CA 1
ATOM 2207 C C . SER A 1 286 ? 20.265 -8.005 16.324 1.00 41.84 286 SER A C 1
ATOM 2209 O O . SER A 1 286 ? 19.330 -7.683 17.062 1.00 41.84 286 SER A O 1
ATOM 2211 N N . CYS A 1 287 ? 20.988 -7.086 15.690 1.00 39.25 287 CYS A N 1
ATOM 2212 C CA . CYS A 1 287 ? 20.705 -5.662 15.695 1.00 39.25 287 CYS A CA 1
ATOM 2213 C C . CYS A 1 287 ? 19.832 -5.424 14.470 1.00 39.25 287 CYS A C 1
ATOM 2215 O O . CYS A 1 287 ? 20.332 -5.548 13.358 1.00 39.25 287 CYS A O 1
ATOM 2217 N N . GLY A 1 288 ? 18.537 -5.189 14.676 1.00 38.84 288 GLY A N 1
ATOM 2218 C CA . GLY A 1 288 ? 17.619 -4.931 13.569 1.00 38.84 288 GLY A CA 1
ATOM 2219 C C . GLY A 1 288 ? 18.056 -3.722 12.746 1.00 38.84 288 GLY A C 1
ATOM 2220 O O . GLY A 1 288 ? 18.776 -2.851 13.248 1.00 38.84 288 GLY A O 1
ATOM 2221 N N . SER A 1 289 ? 17.606 -3.687 11.494 1.00 38.25 289 SER A N 1
ATOM 2222 C CA . SER A 1 289 ? 17.707 -2.511 10.632 1.00 38.25 289 SER A CA 1
ATOM 2223 C C . SER A 1 289 ? 17.114 -1.260 11.318 1.00 38.25 289 SER A C 1
ATOM 2225 O O . SER A 1 289 ? 16.086 -1.380 11.991 1.00 38.25 289 SER A O 1
ATOM 2227 N N . PRO A 1 290 ? 17.765 -0.083 11.215 1.00 35.81 290 PRO A N 1
ATOM 2228 C CA . PRO A 1 290 ? 17.212 1.184 11.692 1.00 35.81 290 PRO A CA 1
ATOM 2229 C C . PRO A 1 290 ? 15.974 1.632 10.910 1.00 35.81 290 PRO A C 1
ATOM 2231 O O . PRO A 1 290 ? 15.870 1.292 9.710 1.00 35.81 290 PRO A O 1
#

Foldseek 3Di:
DDDDDPDDPPPDPPPPPPPPPCPPPPPPVDVDSFQVVVCVPPNCCCCVVPVKGKGKDWDKDFDDDDPPDQAPCVPFVLAGGGGIFGAKTKIKIKHDWPWQADFLPGGHDDAGDPDKTKMWMWMKIKTSNVVLQAAAPPQCPPPQNVPDDNRHIGIHRSDTWMKIWDSPQRIKIKIAFKFFHSDDDCTRVDDDDVPDPVDPGDDPRVSVDAGIWHWMKMKDWHDDDQQAKIKMKMWIWTLDGSYPHFPVNKIKIKIKIKIAHNVRPDIDIDTDIFDCGNPHPCPPPSPTDD

Secondary structure (DSSP, 8-state):
--------SS--------------------S--TTHHHHHHH-SHHHHHH--EEEEEEEEEEE---SSSSB-HHHHTT--BSEEEEEEEEEEEEE----SEETTTEE-SSPPPSS-EEEEEEEEEEESGGGTTPPBTTGGGSHHHHT--TTS-EEEEEEEEEEEEES-TTSEEEEEEEEE-SSSTTTTTTTTS----SSSS--GGGGGS-SEEEEEEEEEE----TTS-EEEEEEEEESSSSBSS-TT---EEEEEEEEE-TTSS-EEEE--EES--TT-S-TTT-----

Radius of gyration: 22.82 Å; Cα contacts (8 Å, |Δi|>4): 625; chains: 1; bounding box: 55×72×59 Å

Nearest PDB structures (foldseek):
  3m8d-assembly1_A  TM=1.929E-01  e=9.324E+00  Escherichia coli

Mean predicted aligned error: 10.48 Å

pLDDT: mean 79.68, std 20.84, range [25.3, 98.44]